Protein AF-A0A1H9HQU8-F1 (afdb_monomer_lite)

Radius of gyration: 22.41 Å; chains: 1; bounding box: 61×71×42 Å

Organism: NCBI:txid988801

Sequence (190 aa):
MAINKKALVILAVVAIGYYVVNNKPKGPDAFDAAYQNAPTVEKDFVSIVKDAQDKAKSAENDMQLGGIKAQRDALVCSVVQDKHVNEWIGKVDTMSSNSDGKGVVSISLSEDINVKTWNNDISDYGDHTLITPGSELFETASQLKEGDIVRFSGKFISDSQNCIRESSLGIRGKVTEPEYIFQFNSIAKI

pLDDT: mean 91.44, std 13.46, range [44.66, 98.81]

Secondary structure (DSSP, 8-state):
----HHHHHHHHHHHHHHHHHHTSPPPSPHHHHHHTTS-HHHHHHHHHHHHHHHHHTT--SHHHHHHHHHHHHHHHHHH-SSSEEEEEEEEEEEEEE-TTS-EEEEEEEETTEEEE--SSHHHHTTT--SBPTTSHHHHHHTT--TT-EEEEEEEEPEETTTEE-B--SHHHHHHHS-EEEEEEEEEEE-

Foldseek 3Di:
DDDDPVVVVVVVVVVVVVVCVVPPPDPPDPLRVVQVPFDPLLVQLVVLLVVLLVQLVPDPDLVSLVVSLVVSLVSNCVSPVPQWDFFGKFFWADWDAAPVRWTWTWTHSDVLEIEIADRDCVVCVPPVQTHDPPDPQCVQSVVDDGGFMKTWIWGFGQDPPRRGDWDADDSSCCRNRTYTHTRTPHIHGD

Structure (mmCIF, N/CA/C/O backbone):
data_AF-A0A1H9HQU8-F1
#
_entry.id   AF-A0A1H9HQU8-F1
#
loop_
_atom_site.group_PDB
_atom_site.id
_atom_site.type_symbol
_atom_site.label_atom_id
_atom_site.label_alt_id
_atom_site.label_comp_id
_atom_site.label_asym_id
_atom_site.label_entity_id
_atom_site.label_seq_id
_atom_site.pdbx_PDB_ins_code
_atom_site.Cartn_x
_atom_site.Cartn_y
_atom_site.Cartn_z
_atom_site.occupancy
_atom_site.B_iso_or_equiv
_atom_site.auth_seq_id
_atom_site.auth_comp_id
_atom_site.auth_asym_id
_atom_site.auth_atom_id
_atom_site.pdbx_PDB_model_num
ATOM 1 N N . MET A 1 1 ? -40.366 55.967 -5.043 1.00 50.50 1 MET A N 1
ATOM 2 C CA . MET A 1 1 ? -39.245 55.433 -5.847 1.00 50.50 1 MET A CA 1
ATOM 3 C C . MET A 1 1 ? -39.687 54.080 -6.393 1.00 50.50 1 MET A C 1
ATOM 5 O O . MET A 1 1 ? -39.867 53.159 -5.609 1.00 50.50 1 MET A O 1
ATOM 9 N N . ALA A 1 2 ? -40.027 53.985 -7.680 1.00 53.09 2 ALA A N 1
ATOM 10 C CA . ALA A 1 2 ? -40.554 52.746 -8.255 1.00 53.09 2 ALA A CA 1
ATOM 11 C C . ALA A 1 2 ? -39.390 51.821 -8.633 1.00 53.09 2 ALA A C 1
ATOM 13 O O . ALA A 1 2 ? -38.579 52.169 -9.490 1.00 53.09 2 ALA A O 1
ATOM 14 N N . ILE A 1 3 ? -39.290 50.660 -7.984 1.00 56.09 3 ILE A N 1
ATOM 15 C CA . ILE A 1 3 ? -38.293 49.646 -8.336 1.00 56.09 3 ILE A CA 1
ATOM 16 C C . ILE A 1 3 ? -38.646 49.107 -9.725 1.00 56.09 3 ILE A C 1
ATOM 18 O O . ILE A 1 3 ? -39.753 48.615 -9.960 1.00 56.09 3 ILE A O 1
ATOM 22 N N . ASN A 1 4 ? -37.707 49.227 -10.663 1.00 68.50 4 ASN A N 1
ATOM 23 C CA . ASN A 1 4 ? -37.887 48.764 -12.030 1.00 68.50 4 ASN A CA 1
ATOM 24 C C . ASN A 1 4 ? -37.987 47.231 -12.042 1.00 68.50 4 ASN A C 1
ATOM 26 O O . ASN A 1 4 ? -36.985 46.533 -11.883 1.00 68.50 4 ASN A O 1
ATOM 30 N N . LYS A 1 5 ? -39.197 46.706 -12.267 1.00 61.09 5 LYS A N 1
ATOM 31 C CA . LYS A 1 5 ? -39.466 45.260 -12.315 1.00 61.09 5 LYS A CA 1
ATOM 32 C C . LYS A 1 5 ? -38.558 44.521 -13.311 1.00 61.09 5 LYS A C 1
ATOM 34 O O . LYS A 1 5 ? -38.216 43.374 -13.056 1.00 61.09 5 LYS A O 1
ATOM 39 N N . LYS A 1 6 ? -38.094 45.174 -14.389 1.00 60.91 6 LYS A N 1
ATOM 40 C CA . LYS A 1 6 ? -37.136 44.576 -15.339 1.00 60.91 6 LYS A CA 1
ATOM 41 C C . LYS A 1 6 ? -35.750 44.368 -14.719 1.00 60.91 6 LYS A C 1
ATOM 43 O O . LYS A 1 6 ? -35.138 43.336 -14.957 1.00 60.91 6 LYS A O 1
ATOM 48 N N . ALA A 1 7 ? -35.280 45.304 -13.891 1.00 61.12 7 ALA A N 1
ATOM 49 C CA . ALA A 1 7 ? -33.993 45.182 -13.203 1.00 61.12 7 ALA A CA 1
ATOM 50 C C . ALA A 1 7 ? -34.008 44.054 -12.158 1.00 61.12 7 ALA A C 1
ATOM 52 O O . ALA A 1 7 ? -33.029 43.325 -12.022 1.00 61.12 7 ALA A O 1
ATOM 53 N N . LEU A 1 8 ? -35.143 43.860 -11.477 1.00 59.72 8 LEU A N 1
ATOM 54 C CA . LEU A 1 8 ? -35.313 42.788 -10.493 1.00 59.72 8 LEU A CA 1
ATOM 55 C C . LEU A 1 8 ? -35.321 41.396 -11.150 1.00 59.72 8 LEU A C 1
ATOM 57 O O . LEU A 1 8 ? -34.715 40.464 -10.630 1.00 59.72 8 LEU A O 1
ATOM 61 N N . VAL A 1 9 ? -35.951 41.272 -12.325 1.00 63.88 9 VAL A N 1
ATOM 62 C CA . VAL A 1 9 ? -35.959 40.027 -13.114 1.00 63.88 9 VAL A CA 1
ATOM 63 C C . VAL A 1 9 ? -34.562 39.697 -13.641 1.00 63.88 9 VAL A C 1
ATOM 65 O O . VAL A 1 9 ? -34.142 38.549 -13.552 1.00 63.88 9 VAL A O 1
ATOM 68 N N . ILE A 1 10 ? -33.809 40.689 -14.128 1.00 65.31 10 ILE A N 1
ATOM 69 C CA . ILE A 1 10 ? -32.434 40.473 -14.605 1.00 65.31 10 ILE A CA 1
ATOM 70 C C . ILE A 1 10 ? -31.527 40.006 -13.459 1.00 65.31 10 ILE A C 1
ATOM 72 O O . ILE A 1 10 ? -30.807 39.025 -13.621 1.00 65.31 10 ILE A O 1
ATOM 76 N N . LEU A 1 11 ? -31.600 40.642 -12.285 1.00 64.69 11 LEU A N 1
ATOM 77 C CA . LEU A 1 11 ? -30.812 40.236 -11.115 1.00 64.69 11 LEU A CA 1
ATOM 78 C C . LEU A 1 11 ? -31.164 38.824 -10.635 1.00 64.69 11 LEU A C 1
ATOM 80 O O . LEU A 1 11 ? -30.262 38.051 -10.322 1.00 64.69 11 LEU A O 1
ATOM 84 N N . ALA A 1 12 ? -32.449 38.460 -10.627 1.00 65.75 12 ALA A N 1
ATOM 85 C CA . ALA A 1 12 ? -32.879 37.112 -10.268 1.00 65.75 12 ALA A CA 1
ATOM 86 C C . ALA A 1 12 ? -32.371 36.061 -11.270 1.00 65.75 12 ALA A C 1
ATOM 88 O O . ALA A 1 12 ? -31.868 35.021 -10.858 1.00 65.75 12 ALA A O 1
ATOM 89 N N . VAL A 1 13 ? -32.429 36.340 -12.576 1.00 68.62 13 VAL A N 1
ATOM 90 C CA . VAL A 1 13 ? -31.925 35.425 -13.616 1.00 68.62 13 VAL A CA 1
ATOM 91 C C . VAL A 1 13 ? -30.404 35.276 -13.542 1.00 68.62 13 VAL A C 1
ATOM 93 O O . VAL A 1 13 ? -29.900 34.164 -13.675 1.00 68.62 13 VAL A O 1
ATOM 96 N N . VAL A 1 14 ? -29.666 36.356 -13.268 1.00 69.12 14 VAL A N 1
ATOM 97 C CA . VAL A 1 14 ? -28.207 36.305 -13.076 1.00 69.12 14 VAL A CA 1
ATOM 98 C C . VAL A 1 14 ? -27.844 35.533 -11.807 1.00 69.12 14 VAL A C 1
ATOM 100 O O . VAL A 1 14 ? -26.943 34.701 -11.850 1.00 69.12 14 VAL A O 1
ATOM 103 N N . ALA A 1 15 ? -28.560 35.742 -10.700 1.00 66.38 15 ALA A N 1
ATOM 104 C CA . ALA A 1 15 ? -28.328 35.016 -9.452 1.00 66.38 15 ALA A CA 1
ATOM 105 C C . ALA A 1 15 ? -28.644 33.517 -9.585 1.00 66.38 15 ALA A C 1
ATOM 107 O O . ALA A 1 15 ? -27.863 32.686 -9.129 1.00 66.38 15 ALA A O 1
ATOM 108 N N . ILE A 1 16 ? -29.742 33.163 -10.262 1.00 67.81 16 ILE A N 1
ATOM 109 C CA . ILE A 1 16 ? -30.096 31.768 -10.557 1.00 67.81 16 ILE A CA 1
ATOM 110 C C . ILE A 1 16 ? -29.066 31.155 -11.511 1.00 67.81 16 ILE A C 1
ATOM 112 O O . ILE A 1 16 ? -28.591 30.054 -11.259 1.00 67.81 16 ILE A O 1
ATOM 116 N N . GLY A 1 17 ? -28.662 31.869 -12.564 1.00 62.72 17 GLY A N 1
ATOM 117 C CA . GLY A 1 17 ? -27.621 31.417 -13.490 1.00 62.72 17 GLY A CA 1
ATOM 118 C C . GLY A 1 17 ? -26.282 31.173 -12.791 1.00 62.72 17 GLY A C 1
ATOM 119 O O . GLY A 1 17 ? -25.675 30.124 -12.983 1.00 62.72 17 GLY A O 1
ATOM 120 N N . TYR A 1 18 ? -25.860 32.088 -11.916 1.00 66.94 18 TYR A N 1
ATOM 121 C CA . TYR A 1 18 ? -24.654 31.943 -11.099 1.00 66.94 18 TYR A CA 1
ATOM 122 C C . TYR A 1 18 ? -24.750 30.750 -10.137 1.00 66.94 18 TYR A C 1
ATOM 124 O O . TYR A 1 18 ? -23.822 29.947 -10.048 1.00 66.94 18 TYR A O 1
ATOM 132 N N . TYR A 1 19 ? -25.894 30.581 -9.468 1.00 62.41 19 TYR A N 1
ATOM 133 C CA . TYR A 1 19 ? -26.132 29.461 -8.557 1.00 62.41 19 TYR A CA 1
ATOM 134 C C . TYR A 1 19 ? -26.127 28.110 -9.287 1.00 62.41 19 TYR A C 1
ATOM 136 O O . TYR A 1 19 ? -25.513 27.159 -8.813 1.00 62.41 19 TYR A O 1
ATOM 144 N N . VAL A 1 20 ? -26.756 28.021 -10.462 1.00 63.06 20 VAL A N 1
ATOM 145 C CA . VAL A 1 20 ? -26.813 26.791 -11.271 1.00 63.06 20 VAL A CA 1
ATOM 146 C C . VAL A 1 20 ? -25.449 26.443 -11.877 1.00 63.06 20 VAL A C 1
ATOM 148 O O . VAL A 1 20 ? -25.107 25.266 -11.952 1.00 63.06 20 VAL A O 1
ATOM 151 N N . VAL A 1 21 ? -24.649 27.434 -12.286 1.00 61.28 21 VAL A N 1
ATOM 152 C CA . VAL A 1 21 ? -23.295 27.198 -12.820 1.00 61.28 21 VAL A CA 1
ATOM 153 C C . VAL A 1 21 ? -22.339 26.717 -11.726 1.00 61.28 21 VAL A C 1
ATOM 155 O O . VAL A 1 21 ? -21.575 25.786 -11.973 1.00 61.28 21 VAL A O 1
ATOM 158 N N . ASN A 1 22 ? -22.419 27.283 -10.519 1.00 61.94 22 ASN A N 1
ATOM 159 C CA . ASN A 1 22 ? -21.520 26.925 -9.417 1.00 61.94 22 ASN A CA 1
ATOM 160 C C . ASN A 1 22 ? -21.937 25.665 -8.647 1.00 61.94 22 ASN A C 1
ATOM 162 O O . ASN A 1 22 ? -21.089 25.051 -8.008 1.00 61.94 22 ASN A O 1
ATOM 166 N N . ASN A 1 23 ? -23.208 25.259 -8.731 1.00 57.16 23 ASN A N 1
ATOM 167 C CA . ASN A 1 23 ? -23.727 24.049 -8.086 1.00 57.16 23 ASN A CA 1
ATOM 168 C C . ASN A 1 23 ? -24.041 22.927 -9.078 1.00 57.16 23 ASN A C 1
ATOM 170 O O . ASN A 1 23 ? -24.853 22.050 -8.774 1.00 57.16 23 ASN A O 1
ATOM 174 N N . LYS A 1 24 ? -23.412 22.911 -10.263 1.00 44.66 24 LYS A N 1
ATOM 175 C CA . LYS A 1 24 ? -23.399 21.673 -11.046 1.00 44.66 24 LYS A CA 1
ATOM 176 C C . LYS A 1 24 ? -22.773 20.591 -10.162 1.00 44.66 24 LYS A C 1
ATOM 178 O O . LYS A 1 24 ? -21.652 20.808 -9.696 1.00 44.66 24 LYS A O 1
ATOM 183 N N . PRO A 1 25 ? -23.458 19.460 -9.910 1.00 48.50 25 PRO A N 1
ATOM 184 C CA . PRO A 1 25 ? -22.818 18.352 -9.224 1.00 48.50 25 PRO A CA 1
ATOM 185 C C . PRO A 1 25 ? -21.547 18.031 -10.007 1.00 48.50 25 PRO A C 1
ATOM 187 O O . PRO A 1 25 ? -21.608 17.806 -11.221 1.00 48.50 25 PRO A O 1
ATOM 190 N N . LYS A 1 26 ? -20.387 18.109 -9.339 1.00 51.78 26 LYS A N 1
ATOM 191 C CA . LYS A 1 26 ? -19.154 17.556 -9.898 1.00 51.78 26 LYS A CA 1
ATOM 192 C C . LYS A 1 26 ? -19.515 16.128 -10.296 1.00 51.78 26 LYS A C 1
ATOM 194 O O . LYS A 1 26 ? -20.095 15.404 -9.487 1.00 51.78 26 LYS A O 1
ATOM 199 N N . GLY A 1 27 ? -19.283 15.778 -11.563 1.00 50.66 27 GLY A N 1
ATOM 200 C CA . GLY A 1 27 ? -19.431 14.393 -12.001 1.00 50.66 27 GLY A CA 1
ATOM 201 C C . GLY A 1 27 ? -18.626 13.469 -11.079 1.00 50.66 27 GLY A C 1
ATOM 202 O O . GLY A 1 27 ? -17.781 13.973 -10.332 1.00 50.66 27 GLY A O 1
ATOM 203 N N . PRO A 1 28 ? -18.888 12.151 -11.100 1.00 60.03 28 PRO A N 1
ATOM 204 C CA . PRO A 1 28 ? -18.094 11.213 -10.311 1.00 60.03 28 PRO A CA 1
ATOM 205 C C . PRO A 1 28 ? -16.608 11.505 -10.529 1.00 60.03 28 PRO A C 1
ATOM 207 O O . PRO A 1 28 ? -16.207 11.796 -11.664 1.00 60.03 28 PRO A O 1
ATOM 210 N N . ASP A 1 29 ? -15.827 11.503 -9.444 1.00 83.88 29 ASP A N 1
ATOM 211 C CA . ASP A 1 29 ? -14.381 11.677 -9.544 1.00 83.88 29 ASP A CA 1
ATOM 212 C C . ASP A 1 29 ? -13.851 10.676 -10.582 1.00 83.88 29 ASP A C 1
ATOM 214 O O . ASP A 1 29 ? -14.371 9.563 -10.706 1.00 83.88 29 ASP A O 1
ATOM 218 N N . ALA A 1 30 ? -12.854 11.065 -11.376 1.00 87.44 30 ALA A N 1
ATOM 219 C CA . ALA A 1 30 ? -12.333 10.188 -12.424 1.00 87.44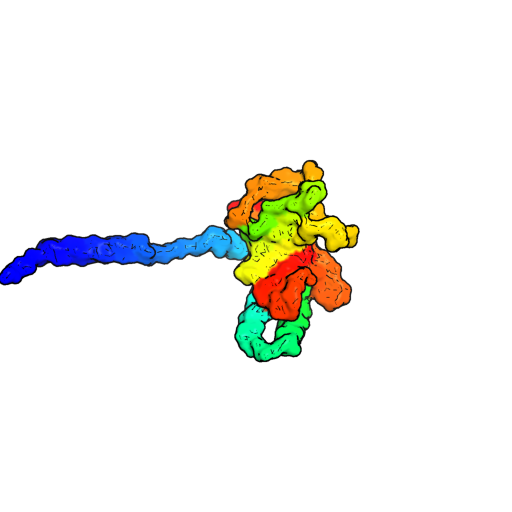 30 ALA A CA 1
ATOM 220 C C . ALA A 1 30 ? -11.868 8.845 -11.828 1.00 87.44 30 ALA A C 1
ATOM 222 O O . ALA A 1 30 ? -12.024 7.796 -12.457 1.00 87.44 30 ALA A O 1
ATOM 223 N N . PHE A 1 31 ? -11.387 8.880 -10.579 1.00 92.38 31 PHE A N 1
ATOM 224 C CA . PHE A 1 31 ? -11.072 7.694 -9.798 1.00 92.38 31 PHE A CA 1
ATOM 225 C C . PHE A 1 31 ? -12.315 6.841 -9.509 1.00 92.38 31 PHE A C 1
ATOM 227 O O . PHE A 1 31 ? -12.304 5.654 -9.821 1.00 92.38 31 PHE A O 1
ATOM 234 N N . ASP A 1 32 ? -13.409 7.429 -9.011 1.00 92.25 32 ASP A N 1
ATOM 235 C CA . ASP A 1 32 ? -14.658 6.706 -8.720 1.00 92.25 32 ASP A CA 1
ATOM 236 C C . ASP A 1 32 ? -15.211 5.986 -9.953 1.00 92.25 32 ASP A C 1
ATOM 238 O O . ASP A 1 32 ? -15.708 4.860 -9.850 1.00 92.25 32 ASP A O 1
ATOM 242 N N . ALA A 1 33 ? -15.124 6.629 -11.123 1.00 92.75 33 ALA A N 1
ATOM 243 C CA . ALA A 1 33 ? -15.561 6.056 -12.391 1.00 92.75 33 ALA A CA 1
ATOM 244 C C . ALA A 1 33 ? -14.687 4.863 -12.814 1.00 92.75 33 ALA A C 1
ATOM 246 O O . ALA A 1 33 ? -15.220 3.825 -13.214 1.00 92.75 33 ALA A O 1
ATOM 247 N N . ALA A 1 34 ? -13.361 4.979 -12.694 1.00 94.81 34 ALA A N 1
ATOM 248 C CA . ALA A 1 34 ? -12.440 3.880 -12.977 1.00 94.81 34 ALA A CA 1
ATOM 249 C C . ALA A 1 34 ? -12.644 2.714 -11.995 1.00 94.81 34 ALA A C 1
ATOM 251 O O . ALA A 1 34 ? -12.788 1.565 -12.420 1.00 94.81 34 ALA A O 1
ATOM 252 N N . TYR A 1 35 ? -12.756 3.023 -10.702 1.00 96.50 35 TYR A N 1
ATOM 253 C CA . TYR A 1 35 ? -12.898 2.067 -9.605 1.00 96.50 35 TYR A CA 1
ATOM 254 C C . TYR A 1 35 ? -14.191 1.236 -9.676 1.00 96.50 35 TYR A C 1
ATOM 256 O O . TYR A 1 35 ? -14.248 0.120 -9.156 1.00 96.50 35 TYR A O 1
ATOM 264 N N . GLN A 1 36 ? -15.222 1.681 -10.409 1.00 94.94 36 GLN A N 1
ATOM 265 C CA . GLN A 1 36 ? -16.378 0.818 -10.706 1.00 94.94 36 GLN A CA 1
ATOM 266 C C . GLN A 1 36 ? -15.974 -0.488 -11.402 1.00 94.94 36 GLN A C 1
ATOM 268 O O . GLN A 1 36 ? -16.625 -1.514 -11.197 1.00 94.94 36 GLN A O 1
ATOM 273 N N . ASN A 1 37 ? -14.872 -0.478 -12.151 1.00 96.00 37 ASN A N 1
ATOM 274 C CA . ASN A 1 37 ? -14.336 -1.637 -12.859 1.00 96.00 37 ASN A CA 1
ATOM 275 C C . ASN A 1 37 ? -13.214 -2.359 -12.089 1.00 96.00 37 ASN A C 1
ATOM 277 O O . ASN A 1 37 ? -12.559 -3.227 -12.664 1.00 96.00 37 ASN A O 1
ATOM 281 N N . ALA A 1 38 ? -12.982 -2.015 -10.817 1.00 97.50 38 ALA A N 1
ATOM 282 C CA . ALA A 1 38 ? -12.033 -2.720 -9.958 1.00 97.50 38 ALA A CA 1
ATOM 283 C C . ALA A 1 38 ? -12.472 -4.184 -9.729 1.00 97.50 38 ALA A C 1
ATOM 285 O O . ALA A 1 38 ? -13.681 -4.441 -9.585 1.00 97.50 38 ALA A O 1
ATOM 286 N N . PRO A 1 39 ? -11.529 -5.145 -9.671 1.00 97.75 39 PRO A N 1
ATOM 287 C CA . PRO A 1 39 ? -11.817 -6.531 -9.316 1.00 97.75 39 PRO A CA 1
ATOM 288 C C . PRO A 1 39 ? -12.541 -6.658 -7.969 1.00 97.75 39 PRO A C 1
ATOM 290 O O . PRO A 1 39 ? -12.306 -5.886 -7.042 1.00 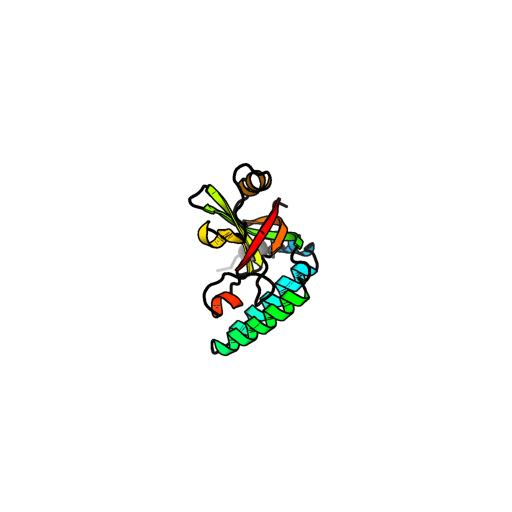97.75 39 PRO A O 1
ATOM 293 N N . THR A 1 40 ? -13.391 -7.677 -7.817 1.00 97.25 40 THR A N 1
ATOM 294 C CA . THR A 1 40 ? -14.152 -7.896 -6.572 1.00 97.25 40 THR A CA 1
ATOM 295 C C . THR A 1 40 ? -13.248 -8.014 -5.344 1.00 97.25 40 THR A C 1
ATOM 297 O O . THR A 1 40 ? -13.531 -7.394 -4.329 1.00 97.25 40 THR A O 1
ATOM 300 N N . VAL A 1 41 ? -12.121 -8.724 -5.463 1.00 97.31 41 VAL A N 1
ATOM 301 C CA . VAL A 1 41 ? -11.150 -8.901 -4.367 1.00 97.31 41 VAL A CA 1
ATOM 302 C C . VAL A 1 41 ? -10.579 -7.559 -3.889 1.00 97.31 41 VAL A C 1
ATOM 304 O O . VAL A 1 41 ? -10.394 -7.373 -2.691 1.00 97.31 41 VAL A O 1
ATOM 307 N N . GLU A 1 42 ? -10.341 -6.609 -4.799 1.00 98.31 42 GLU A N 1
ATOM 308 C CA . GLU A 1 42 ? -9.903 -5.253 -4.442 1.00 98.31 42 G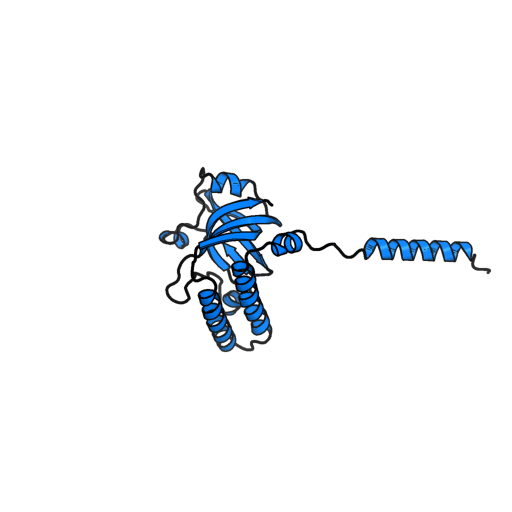LU A CA 1
ATOM 309 C C . GLU A 1 42 ? -10.983 -4.516 -3.648 1.00 98.31 42 GLU A C 1
ATOM 311 O O . GLU A 1 42 ? -10.715 -3.960 -2.584 1.00 98.31 42 GLU A O 1
ATOM 316 N N . LYS A 1 43 ? -12.227 -4.559 -4.136 1.00 98.50 43 LYS A N 1
ATOM 317 C CA . LYS A 1 43 ? -13.364 -3.906 -3.476 1.00 98.50 43 LYS A CA 1
ATOM 318 C C . LYS A 1 43 ? -13.613 -4.475 -2.083 1.00 98.50 43 LYS A C 1
ATOM 320 O O . LYS A 1 43 ? -13.834 -3.704 -1.150 1.00 98.50 43 LYS A O 1
ATOM 325 N N . ASP A 1 44 ? -13.534 -5.794 -1.941 1.00 98.38 44 ASP A N 1
ATOM 326 C CA . ASP A 1 44 ? -13.682 -6.484 -0.661 1.00 98.38 44 ASP A CA 1
ATOM 327 C C . ASP A 1 44 ? -12.551 -6.098 0.300 1.00 98.38 44 ASP A C 1
ATOM 329 O O . ASP A 1 44 ? -12.817 -5.734 1.448 1.00 98.38 44 ASP A O 1
ATOM 333 N N . PHE A 1 45 ? -11.300 -6.089 -0.176 1.00 98.56 45 PHE A N 1
ATOM 334 C CA . PHE A 1 45 ? -10.146 -5.631 0.598 1.00 98.56 45 PHE A CA 1
ATOM 335 C C . PHE A 1 45 ? -10.346 -4.202 1.115 1.00 98.56 45 PHE A C 1
ATOM 337 O O . PHE A 1 45 ? -10.297 -3.968 2.324 1.00 98.56 45 PHE A O 1
ATOM 344 N N . VAL A 1 46 ? -10.633 -3.253 0.219 1.00 98.56 46 VAL A N 1
ATOM 345 C CA . VAL A 1 46 ? -10.839 -1.841 0.573 1.00 98.56 46 VAL A CA 1
ATOM 346 C C . VAL A 1 46 ? -12.009 -1.685 1.542 1.00 98.56 46 VAL A C 1
ATOM 348 O O . VAL A 1 46 ? -11.897 -0.936 2.511 1.00 98.56 46 VAL A O 1
ATOM 351 N N . SER A 1 47 ? -13.110 -2.415 1.338 1.00 98.69 47 SER A N 1
ATOM 352 C CA . SER A 1 47 ? -14.273 -2.370 2.230 1.00 98.69 47 SER A CA 1
ATOM 353 C C . SER A 1 47 ? -13.947 -2.855 3.644 1.00 98.69 47 SER A C 1
ATOM 355 O O . SER A 1 47 ? -14.399 -2.243 4.611 1.00 98.69 47 SER A O 1
ATOM 357 N N . ILE A 1 48 ? -13.174 -3.935 3.784 1.00 98.81 48 ILE A N 1
ATOM 358 C CA . ILE A 1 48 ? -12.760 -4.471 5.090 1.00 98.81 48 ILE A CA 1
ATOM 359 C C . ILE A 1 48 ? -11.880 -3.461 5.831 1.00 98.81 48 ILE A C 1
ATOM 361 O O . ILE A 1 48 ? -12.053 -3.240 7.031 1.00 98.81 48 ILE A O 1
ATOM 365 N N . VAL A 1 49 ? -10.935 -2.838 5.125 1.00 98.75 49 VAL A N 1
ATOM 366 C CA . VAL A 1 49 ? -10.037 -1.849 5.728 1.00 98.75 49 VAL A CA 1
ATOM 367 C C . VAL A 1 49 ? -10.809 -0.587 6.132 1.00 98.75 49 VAL A C 1
ATOM 369 O O . VAL A 1 49 ? -10.626 -0.114 7.254 1.00 98.75 49 VAL A O 1
ATOM 372 N N . LYS A 1 50 ? -11.735 -0.101 5.295 1.00 98.75 50 LYS A N 1
ATOM 373 C CA . LYS A 1 50 ? -12.604 1.044 5.620 1.00 98.75 50 LYS A CA 1
ATOM 374 C C . LYS A 1 50 ? -13.480 0.809 6.846 1.00 98.75 50 LYS A C 1
ATOM 376 O O . LYS A 1 50 ? -13.556 1.674 7.712 1.00 98.75 50 LYS A O 1
ATOM 381 N N . ASP A 1 51 ? -14.087 -0.369 6.967 1.00 98.81 51 ASP A N 1
ATOM 382 C CA . ASP A 1 51 ? -14.868 -0.731 8.158 1.00 98.81 51 ASP A CA 1
ATOM 383 C C . ASP A 1 51 ? -14.008 -0.681 9.438 1.00 98.81 51 ASP A C 1
ATOM 385 O O . ASP A 1 51 ? -14.451 -0.203 10.485 1.00 98.81 51 ASP A O 1
ATOM 389 N N . ALA A 1 52 ? -12.740 -1.095 9.355 1.00 98.69 52 ALA A N 1
ATOM 390 C CA . ALA A 1 52 ? -11.804 -0.975 10.469 1.00 98.69 52 ALA A CA 1
ATOM 391 C C . ALA A 1 52 ? -11.446 0.490 10.789 1.00 98.69 52 ALA A C 1
ATOM 393 O O . ALA A 1 52 ? -11.440 0.865 11.966 1.00 98.69 52 ALA A O 1
ATOM 394 N N . GLN A 1 53 ? -11.198 1.323 9.770 1.00 98.75 53 GLN A N 1
ATOM 395 C CA . GLN A 1 53 ? -10.981 2.769 9.936 1.00 98.75 53 GLN A CA 1
ATOM 396 C C . GLN A 1 53 ? -12.194 3.437 10.606 1.00 98.75 53 GLN A C 1
ATOM 398 O O . GLN A 1 53 ? -12.034 4.245 11.523 1.00 98.75 53 GLN A O 1
ATOM 403 N N . ASP A 1 54 ? -13.412 3.069 10.205 1.00 98.62 54 ASP A N 1
ATOM 404 C CA . ASP A 1 54 ? -14.649 3.607 10.772 1.00 98.62 54 ASP A CA 1
ATOM 405 C C . ASP A 1 54 ? -14.826 3.216 12.242 1.00 98.62 54 ASP A C 1
ATOM 407 O O . ASP A 1 54 ? -15.086 4.082 13.082 1.00 98.62 54 ASP A O 1
ATOM 411 N N . LYS A 1 55 ? -14.600 1.946 12.595 1.00 98.56 55 LYS A N 1
ATOM 412 C CA . LYS A 1 55 ? -14.637 1.482 13.995 1.00 98.56 55 LYS A CA 1
ATOM 413 C C . LYS A 1 55 ? -13.588 2.174 14.867 1.00 98.56 55 LYS A C 1
ATOM 415 O O . LYS A 1 55 ? -13.848 2.461 16.039 1.00 98.56 55 LYS A O 1
ATOM 420 N N . ALA A 1 56 ? -12.421 2.486 14.304 1.00 98.06 56 ALA A N 1
ATOM 421 C CA . ALA A 1 56 ? -11.346 3.170 15.018 1.00 98.06 56 ALA A CA 1
ATOM 422 C C . ALA A 1 56 ? -11.709 4.603 15.443 1.00 98.06 56 ALA A C 1
ATOM 424 O O . ALA A 1 56 ? -11.139 5.105 16.413 1.00 98.06 56 ALA A O 1
ATOM 425 N N . LYS A 1 57 ? -12.680 5.254 14.783 1.00 97.50 57 LYS A N 1
ATOM 426 C CA . LYS A 1 57 ? -13.167 6.595 15.167 1.00 97.50 57 LYS A CA 1
ATOM 427 C C . LYS A 1 57 ? -13.791 6.609 16.563 1.00 97.50 57 LYS A C 1
ATOM 429 O O . LYS A 1 57 ? -13.696 7.617 17.255 1.00 97.50 57 LYS A O 1
ATOM 434 N N . SER A 1 58 ? -14.400 5.496 16.973 1.00 96.81 58 SER A N 1
ATOM 435 C CA . SER A 1 58 ? -15.008 5.316 18.297 1.00 96.81 58 SER A CA 1
ATOM 436 C C . SER A 1 58 ? -14.104 4.616 19.315 1.00 96.81 58 SER A C 1
ATOM 438 O O . SER A 1 58 ? -14.543 4.370 20.434 1.00 96.81 58 SER A O 1
ATOM 440 N N . ALA A 1 59 ? -12.871 4.257 18.947 1.00 97.81 59 ALA A N 1
ATOM 441 C CA . ALA A 1 59 ? -11.967 3.577 19.864 1.00 97.81 59 ALA A CA 1
ATOM 442 C C . ALA A 1 59 ? -11.431 4.550 20.928 1.00 97.81 59 ALA A C 1
ATOM 444 O O . ALA A 1 59 ? -10.861 5.593 20.611 1.00 97.81 59 ALA A O 1
ATOM 445 N N . GLU A 1 60 ? -11.581 4.182 22.195 1.00 97.94 60 GLU A N 1
ATOM 446 C CA . GLU A 1 60 ? -11.206 4.987 23.362 1.00 97.94 60 GLU A CA 1
ATOM 447 C C . GLU A 1 60 ? -9.779 4.703 23.851 1.00 97.94 60 GLU A C 1
ATOM 449 O O . GLU A 1 60 ? -9.227 5.464 24.644 1.00 97.94 60 GLU A O 1
ATOM 454 N N . ASN A 1 61 ? -9.179 3.587 23.425 1.00 97.94 61 ASN A N 1
ATOM 455 C CA . ASN A 1 61 ? -7.838 3.180 23.838 1.00 97.94 61 ASN A CA 1
ATOM 456 C C . ASN A 1 61 ? -7.171 2.221 22.838 1.00 97.94 61 ASN A C 1
ATOM 458 O O . ASN A 1 61 ? -7.814 1.618 21.975 1.00 97.94 61 ASN A O 1
ATOM 462 N N . ASP A 1 62 ? -5.863 2.034 23.013 1.00 98.31 62 ASP A N 1
ATOM 463 C CA . ASP A 1 62 ? -5.023 1.205 22.145 1.00 98.31 62 ASP A CA 1
ATOM 464 C C . ASP A 1 62 ? -5.404 -0.281 22.147 1.00 98.31 62 ASP A C 1
ATOM 466 O O . ASP A 1 62 ? -5.207 -0.963 21.142 1.00 98.31 62 ASP A O 1
ATOM 470 N N . MET A 1 63 ? -5.990 -0.800 23.233 1.00 98.25 63 MET A N 1
ATOM 471 C CA . MET A 1 63 ? -6.436 -2.199 23.272 1.00 98.25 63 MET A CA 1
ATOM 472 C C . MET A 1 63 ? -7.629 -2.432 22.341 1.00 98.25 63 MET A C 1
ATOM 474 O O . MET A 1 63 ? -7.680 -3.455 21.657 1.00 98.25 63 MET A O 1
ATOM 478 N N . GLN A 1 64 ? -8.559 -1.475 22.260 1.00 98.69 64 GLN A N 1
ATOM 479 C CA . GLN A 1 64 ? -9.665 -1.528 21.300 1.00 98.69 64 GLN A CA 1
ATOM 480 C C . GLN A 1 64 ? -9.149 -1.444 19.857 1.00 98.69 64 GLN A C 1
ATOM 482 O O . GLN A 1 64 ? -9.577 -2.233 19.016 1.00 98.69 64 GLN A O 1
ATOM 487 N N . LEU A 1 65 ? -8.174 -0.568 19.582 1.00 98.62 65 LEU A N 1
ATOM 488 C CA . LEU A 1 65 ? -7.516 -0.501 18.271 1.00 98.62 65 LEU A CA 1
ATOM 489 C C . LEU A 1 65 ? -6.813 -1.818 17.916 1.00 98.62 65 LEU A C 1
ATOM 491 O O . LEU A 1 65 ? -6.928 -2.289 16.787 1.00 98.62 65 LEU A O 1
ATOM 495 N N . GLY A 1 66 ? -6.147 -2.451 18.885 1.00 98.12 66 GLY A N 1
ATOM 496 C CA . GLY A 1 66 ? -5.547 -3.776 18.724 1.00 98.12 66 GLY A CA 1
ATOM 497 C C . GLY A 1 66 ? -6.565 -4.845 18.323 1.00 98.12 66 GLY A C 1
ATOM 498 O O . GLY A 1 66 ? -6.316 -5.610 17.392 1.00 98.12 66 GLY A O 1
ATOM 499 N N . GLY A 1 67 ? -7.733 -4.863 18.973 1.00 98.44 67 GLY A N 1
ATOM 500 C CA . GLY A 1 67 ? -8.831 -5.771 18.626 1.00 98.44 67 GLY A CA 1
ATOM 501 C C . GLY A 1 67 ? -9.392 -5.525 17.222 1.00 98.44 67 GLY A C 1
ATOM 502 O O . GLY A 1 67 ? -9.553 -6.472 16.451 1.00 98.44 67 GLY A O 1
ATOM 503 N N . ILE A 1 68 ? -9.624 -4.257 16.864 1.00 98.75 68 ILE A N 1
ATOM 504 C CA . ILE A 1 68 ? -10.087 -3.858 15.523 1.00 98.75 68 ILE A CA 1
ATOM 505 C C . ILE A 1 68 ? -9.076 -4.296 14.459 1.00 98.75 68 ILE A C 1
ATOM 507 O O . ILE A 1 68 ? -9.458 -4.907 13.459 1.00 98.75 68 ILE A O 1
ATOM 511 N N . LYS A 1 69 ? -7.781 -4.046 14.694 1.00 98.19 69 LYS A N 1
ATOM 512 C CA . LYS A 1 69 ? -6.704 -4.460 13.790 1.00 98.19 69 LYS A CA 1
ATOM 513 C C . LYS A 1 69 ? -6.697 -5.972 13.585 1.00 98.19 69 LYS A C 1
ATOM 515 O O . LYS A 1 69 ? -6.681 -6.425 12.446 1.00 98.19 69 LYS A O 1
ATOM 520 N N . ALA A 1 70 ? -6.734 -6.746 14.670 1.00 97.81 70 ALA A N 1
ATOM 521 C CA . ALA A 1 70 ? -6.694 -8.204 14.598 1.00 97.81 70 ALA A CA 1
ATOM 522 C C . ALA A 1 70 ? -7.882 -8.774 13.804 1.00 97.81 70 ALA A C 1
ATOM 524 O O . ALA A 1 70 ? -7.704 -9.666 12.975 1.00 97.81 70 ALA A O 1
ATOM 525 N N . GLN A 1 71 ? -9.087 -8.229 14.009 1.00 98.19 71 GLN A N 1
ATOM 526 C CA . GLN A 1 71 ? -10.269 -8.631 13.245 1.00 98.19 71 GLN A CA 1
ATOM 527 C C . GLN A 1 71 ? -10.129 -8.292 11.757 1.00 98.19 71 GLN A C 1
ATOM 529 O O . GLN A 1 71 ? -10.413 -9.139 10.908 1.00 98.19 71 GLN A O 1
ATOM 534 N N . ARG A 1 72 ? -9.685 -7.072 11.435 1.00 98.31 72 ARG A N 1
ATOM 535 C CA . ARG A 1 72 ? -9.441 -6.646 10.053 1.00 98.31 72 ARG A CA 1
ATOM 536 C C . ARG A 1 72 ? -8.437 -7.562 9.364 1.00 98.31 72 ARG A C 1
ATOM 538 O O . ARG A 1 72 ? -8.706 -8.008 8.256 1.00 98.31 72 ARG A O 1
ATOM 545 N N . ASP A 1 73 ? -7.309 -7.851 10.008 1.00 97.75 73 ASP A N 1
ATOM 546 C CA . ASP A 1 73 ? -6.250 -8.678 9.423 1.00 97.75 73 ASP A CA 1
ATOM 547 C C . ASP A 1 73 ? -6.765 -10.080 9.092 1.00 97.75 73 ASP A C 1
ATOM 549 O O . ASP A 1 73 ? -6.561 -10.559 7.981 1.00 97.75 73 ASP A O 1
ATOM 553 N N . ALA A 1 74 ? -7.528 -10.704 9.996 1.00 96.75 74 ALA A N 1
ATOM 554 C CA . ALA A 1 74 ? -8.145 -12.003 9.733 1.00 96.75 74 ALA A CA 1
ATOM 555 C C . ALA A 1 74 ? -9.090 -11.974 8.516 1.00 96.75 74 ALA A C 1
ATOM 557 O O . ALA A 1 74 ? -9.069 -12.892 7.693 1.00 96.75 74 ALA A O 1
ATOM 558 N N . LEU A 1 75 ? -9.895 -10.916 8.377 1.00 97.69 75 LEU A N 1
ATOM 559 C CA . LEU A 1 75 ? -10.803 -10.747 7.241 1.00 97.69 75 LEU A CA 1
ATOM 560 C C . LEU A 1 75 ? -10.040 -10.502 5.936 1.00 97.69 75 LEU A C 1
ATOM 562 O O . LEU A 1 75 ? -10.315 -11.172 4.941 1.00 97.69 75 LEU A O 1
ATOM 566 N N . VAL A 1 76 ? -9.044 -9.616 5.944 1.00 97.44 76 VAL A N 1
ATOM 567 C CA . VAL A 1 76 ? -8.166 -9.371 4.791 1.00 97.44 76 VAL A CA 1
ATOM 568 C C . VAL A 1 76 ? -7.503 -10.670 4.336 1.00 97.44 76 VAL A C 1
ATOM 570 O O . VAL A 1 76 ? -7.576 -11.014 3.158 1.00 97.44 76 VAL A O 1
ATOM 573 N N . CYS A 1 77 ? -6.945 -11.454 5.258 1.00 95.31 77 CYS A N 1
ATOM 574 C CA . CYS A 1 77 ? -6.321 -12.737 4.931 1.00 95.31 77 CYS A CA 1
ATOM 575 C C . CYS A 1 77 ? -7.296 -13.755 4.329 1.00 95.31 77 CYS A C 1
ATOM 577 O O . CYS A 1 77 ? -6.879 -14.628 3.570 1.00 95.31 77 CYS A O 1
ATOM 579 N N . SER A 1 78 ? -8.589 -13.659 4.650 1.00 94.69 78 SER A N 1
ATOM 580 C CA . SER A 1 78 ? -9.606 -14.552 4.087 1.00 94.69 78 SER A CA 1
ATOM 581 C C . SER A 1 78 ? -9.941 -14.238 2.625 1.00 94.69 78 SER A C 1
ATOM 583 O O . SER A 1 78 ? -10.317 -15.152 1.890 1.00 94.69 78 SER A O 1
ATOM 585 N N . VAL A 1 79 ? -9.767 -12.977 2.210 1.00 94.88 79 VAL A N 1
ATOM 586 C CA . VAL A 1 79 ? -10.059 -12.474 0.859 1.00 94.88 79 VAL A CA 1
ATOM 587 C C . VAL A 1 79 ? -8.823 -12.542 -0.041 1.00 94.88 79 VAL A C 1
ATOM 589 O O . VAL A 1 79 ? -8.924 -12.939 -1.200 1.00 94.88 79 VAL A O 1
ATOM 592 N N . VAL A 1 80 ? -7.643 -12.221 0.492 1.00 92.31 80 VAL A N 1
ATOM 593 C CA . VAL A 1 80 ? -6.375 -12.179 -0.255 1.00 92.31 80 VAL A CA 1
ATOM 594 C C . VAL A 1 80 ? -5.572 -13.471 -0.043 1.00 92.31 80 VAL A C 1
ATOM 596 O O . VAL A 1 80 ? -4.423 -13.457 0.402 1.00 92.31 80 VAL A O 1
ATOM 599 N N . GLN A 1 81 ? -6.208 -14.619 -0.304 1.00 86.94 81 GLN A N 1
ATOM 600 C CA . GLN A 1 81 ? -5.579 -15.939 -0.128 1.00 86.94 81 GLN A CA 1
ATOM 601 C C . GLN A 1 81 ? -4.426 -16.146 -1.110 1.00 86.94 81 GLN A C 1
ATOM 603 O O . GLN A 1 81 ? -3.356 -16.630 -0.732 1.00 86.94 81 GLN A O 1
ATOM 608 N N . ASP A 1 82 ? -4.651 -15.742 -2.362 1.00 88.62 82 ASP A N 1
ATOM 609 C CA . ASP A 1 82 ? -3.574 -15.493 -3.303 1.00 88.62 82 ASP A CA 1
ATOM 610 C C . ASP A 1 82 ? -3.072 -14.068 -3.074 1.00 88.62 82 ASP A C 1
ATOM 612 O O . ASP A 1 82 ? -3.814 -13.095 -3.203 1.00 88.62 82 ASP A O 1
ATOM 616 N N . LYS A 1 83 ? -1.802 -13.954 -2.692 1.00 94.19 83 LYS A N 1
ATOM 617 C CA . LYS A 1 83 ? -1.157 -12.661 -2.449 1.00 94.19 83 LYS A CA 1
ATOM 618 C C . LYS A 1 83 ? -0.878 -11.924 -3.748 1.00 94.19 83 LYS A C 1
ATOM 620 O O . LYS A 1 83 ? -0.515 -10.751 -3.690 1.00 94.19 83 LYS A O 1
ATOM 625 N N . HIS A 1 84 ? -0.996 -12.601 -4.889 1.00 97.25 84 HIS A N 1
ATOM 626 C CA . HIS A 1 84 ? -0.907 -11.988 -6.197 1.00 97.25 84 HIS A CA 1
ATOM 627 C C . HIS A 1 84 ? -2.244 -11.351 -6.554 1.00 97.25 84 HIS A C 1
ATOM 629 O O . HIS A 1 84 ? -3.302 -11.976 -6.491 1.00 97.25 84 HIS A O 1
ATOM 635 N N . VAL A 1 85 ? -2.182 -10.095 -6.970 1.00 96.62 85 VAL A N 1
ATOM 636 C CA . VAL A 1 85 ? -3.343 -9.337 -7.414 1.00 96.62 85 VAL A CA 1
ATOM 637 C C . VAL A 1 85 ? -3.138 -8.891 -8.846 1.00 96.62 85 VAL A C 1
ATOM 639 O O . VAL A 1 85 ? -2.023 -8.567 -9.262 1.00 96.62 85 VAL A O 1
ATOM 642 N N . ASN A 1 86 ? -4.231 -8.887 -9.599 1.00 97.44 86 ASN A N 1
ATOM 643 C CA . ASN A 1 86 ? -4.224 -8.556 -11.012 1.00 97.44 86 ASN A CA 1
ATOM 644 C C . ASN A 1 86 ? -5.214 -7.431 -11.276 1.00 97.44 86 ASN A C 1
ATOM 646 O O . ASN A 1 86 ? -6.355 -7.499 -10.818 1.00 97.44 86 ASN A O 1
ATOM 650 N N . GLU A 1 87 ? -4.777 -6.452 -12.061 1.00 98.00 87 GLU A N 1
ATOM 651 C CA . GLU A 1 87 ? -5.611 -5.397 -12.635 1.00 98.00 87 GLU A CA 1
ATOM 652 C C . GLU A 1 87 ? -6.326 -4.510 -11.598 1.00 98.00 87 GLU A C 1
ATOM 654 O O . GLU A 1 87 ? -7.405 -3.982 -11.888 1.00 98.00 87 GLU A O 1
ATOM 659 N N . TRP A 1 88 ? -5.722 -4.334 -10.416 1.00 98.62 88 TRP A N 1
ATOM 660 C CA . TRP A 1 88 ? -6.217 -3.432 -9.371 1.00 98.62 88 TRP A CA 1
ATOM 661 C C . TRP A 1 88 ? -6.129 -1.972 -9.816 1.00 98.62 88 TRP A C 1
ATOM 663 O O . TRP A 1 88 ? -5.275 -1.624 -10.637 1.00 98.62 88 TRP A O 1
ATOM 673 N N . ILE A 1 89 ? -7.016 -1.120 -9.304 1.00 98.75 89 ILE A N 1
ATOM 674 C CA . ILE A 1 89 ? -7.151 0.282 -9.705 1.00 98.75 89 ILE A CA 1
ATOM 675 C C . ILE A 1 89 ? -6.861 1.198 -8.523 1.00 98.75 89 ILE A C 1
ATOM 677 O O . ILE A 1 89 ? -7.619 1.284 -7.564 1.00 98.75 89 ILE A O 1
ATOM 681 N N . GLY A 1 90 ? -5.811 1.997 -8.657 1.00 98.38 90 GLY A N 1
ATOM 682 C CA . GLY A 1 90 ? -5.429 2.960 -7.638 1.00 98.38 90 GLY A CA 1
ATOM 683 C C . GLY A 1 90 ? -5.121 4.334 -8.207 1.00 98.38 90 GLY A C 1
ATOM 684 O O . GLY A 1 90 ? -5.140 4.564 -9.418 1.00 98.38 90 GLY A O 1
ATOM 685 N N . LYS A 1 91 ? -4.819 5.261 -7.308 1.00 98.50 91 LYS A N 1
ATOM 686 C CA . LYS A 1 91 ? -4.320 6.593 -7.632 1.00 98.50 91 LYS A CA 1
ATOM 687 C C . LYS A 1 91 ? -2.885 6.714 -7.149 1.00 98.50 91 LYS A C 1
ATOM 689 O O . LYS A 1 91 ? -2.590 6.370 -6.007 1.00 98.50 91 LYS A O 1
ATOM 694 N N . VAL A 1 92 ? -1.996 7.199 -8.005 1.00 98.62 92 VAL A N 1
ATOM 695 C CA . VAL A 1 92 ? -0.600 7.436 -7.635 1.00 98.62 92 VAL A CA 1
ATOM 696 C C . VAL A 1 92 ? -0.554 8.460 -6.508 1.00 98.62 92 VAL A C 1
ATOM 698 O O . VAL A 1 92 ? -1.032 9.585 -6.659 1.00 98.62 92 VAL A O 1
ATOM 701 N N . ASP A 1 93 ? 0.032 8.047 -5.395 1.00 98.31 93 ASP A N 1
ATOM 702 C CA . ASP A 1 93 ? 0.227 8.859 -4.199 1.00 98.31 93 ASP A CA 1
ATOM 703 C C . ASP A 1 93 ? 1.683 9.326 -4.083 1.00 98.31 93 ASP A C 1
ATOM 705 O O . ASP A 1 93 ? 1.949 10.461 -3.717 1.00 98.31 93 ASP A O 1
ATOM 709 N N . THR A 1 94 ? 2.648 8.488 -4.472 1.00 97.88 94 THR A N 1
ATOM 710 C CA . THR A 1 94 ? 4.064 8.878 -4.548 1.00 97.88 94 THR A CA 1
ATOM 711 C C . THR A 1 94 ? 4.752 8.170 -5.706 1.00 97.88 94 THR A C 1
ATOM 713 O O . THR A 1 94 ? 4.646 6.950 -5.832 1.00 97.88 94 THR A O 1
ATOM 716 N N . MET A 1 95 ? 5.514 8.929 -6.497 1.00 97.50 95 MET A N 1
ATOM 717 C CA . MET A 1 95 ? 6.521 8.438 -7.448 1.00 97.50 95 MET A CA 1
ATOM 718 C C . MET A 1 95 ? 7.848 9.113 -7.123 1.00 97.50 95 MET A C 1
ATOM 720 O O . MET A 1 95 ? 7.988 10.322 -7.289 1.00 97.50 95 MET A O 1
ATOM 724 N N . SER A 1 96 ? 8.819 8.356 -6.621 1.00 97.56 96 SER A N 1
ATOM 725 C CA . SER A 1 96 ? 10.120 8.904 -6.229 1.00 97.56 96 SER A CA 1
ATOM 726 C C . SER A 1 96 ? 11.237 7.878 -6.403 1.00 97.56 96 SER A C 1
ATOM 728 O O . SER A 1 96 ? 11.020 6.780 -6.918 1.00 97.56 96 SER A O 1
ATOM 730 N N . SER A 1 97 ? 12.445 8.232 -5.975 1.00 97.50 97 SER A N 1
ATOM 731 C CA . SER A 1 97 ? 13.562 7.305 -5.859 1.00 97.50 97 SER A CA 1
ATOM 732 C C . SER A 1 97 ? 14.195 7.397 -4.477 1.00 97.50 97 SER A C 1
ATOM 734 O O . SER A 1 97 ? 14.204 8.465 -3.863 1.00 97.50 97 SER A O 1
ATOM 736 N N . ASN A 1 98 ? 14.773 6.298 -4.005 1.00 96.88 98 ASN A N 1
ATOM 737 C CA . ASN A 1 98 ? 15.615 6.324 -2.814 1.00 96.88 98 ASN A CA 1
ATOM 738 C C . ASN A 1 98 ? 17.015 6.907 -3.122 1.00 96.88 98 ASN A C 1
ATOM 740 O O . ASN A 1 98 ? 17.292 7.335 -4.247 1.00 96.88 98 ASN A O 1
ATOM 744 N N . SER A 1 99 ? 17.910 6.925 -2.128 1.00 96.31 99 SER A N 1
ATOM 745 C CA . SER A 1 99 ? 19.278 7.458 -2.267 1.00 96.31 99 SER A CA 1
ATOM 746 C C . SER A 1 99 ? 20.148 6.723 -3.289 1.00 96.31 99 SER A C 1
ATOM 748 O O . SER A 1 99 ? 21.102 7.306 -3.797 1.00 96.31 99 SER A O 1
ATOM 750 N N . ASP A 1 100 ? 19.811 5.476 -3.607 1.00 94.88 100 ASP A N 1
ATOM 751 C CA . ASP A 1 100 ? 20.518 4.622 -4.564 1.00 94.88 100 ASP A CA 1
ATOM 752 C C . ASP A 1 100 ? 19.894 4.684 -5.970 1.00 94.88 100 ASP A C 1
ATOM 754 O O . ASP A 1 100 ? 20.323 3.988 -6.891 1.00 94.88 100 ASP A O 1
ATOM 758 N N . GLY A 1 101 ? 18.874 5.531 -6.150 1.00 97.25 101 GLY A N 1
ATOM 759 C CA . GLY A 1 101 ? 18.185 5.747 -7.420 1.00 97.25 101 GLY A CA 1
ATOM 760 C C . GLY A 1 101 ? 17.114 4.707 -7.748 1.00 97.25 101 GLY A C 1
ATOM 761 O O . GLY A 1 101 ? 16.527 4.777 -8.826 1.00 97.25 101 GLY A O 1
ATOM 762 N N . LYS A 1 102 ? 16.817 3.758 -6.850 1.00 98.25 102 LYS A N 1
ATOM 763 C CA . LYS A 1 102 ? 15.750 2.766 -7.059 1.00 98.25 102 LYS A CA 1
ATOM 764 C C . LYS A 1 102 ? 14.376 3.400 -6.889 1.00 98.25 102 LYS A C 1
ATOM 766 O O . LYS A 1 102 ? 14.191 4.243 -6.014 1.00 98.25 102 LYS A O 1
ATOM 771 N N . GLY A 1 103 ? 13.413 2.969 -7.699 1.00 98.38 103 GLY A N 1
ATOM 772 C CA . GLY A 1 103 ? 12.059 3.517 -7.695 1.00 98.38 103 GLY A CA 1
ATOM 773 C C . GLY A 1 103 ? 11.300 3.172 -6.415 1.00 98.38 103 GLY A C 1
ATOM 774 O O . GLY A 1 103 ? 11.270 2.011 -6.000 1.00 98.38 103 GLY A O 1
ATOM 775 N N . VAL A 1 104 ? 10.675 4.189 -5.825 1.00 98.56 104 VAL A N 1
ATOM 776 C CA . VAL A 1 104 ? 9.808 4.111 -4.645 1.00 98.56 104 VAL A CA 1
ATOM 777 C C . VAL A 1 104 ? 8.407 4.546 -5.054 1.00 98.56 104 VAL A C 1
ATOM 779 O O . VAL A 1 104 ? 8.214 5.663 -5.544 1.00 98.56 104 VAL A O 1
ATOM 782 N N . VAL A 1 105 ? 7.435 3.662 -4.840 1.00 98.62 105 VAL A N 1
ATOM 783 C CA . VAL A 1 105 ? 6.053 3.824 -5.305 1.00 98.62 105 VAL A CA 1
ATOM 784 C C . VAL A 1 105 ? 5.077 3.688 -4.146 1.00 98.62 105 VAL A C 1
ATOM 786 O O . VAL A 1 105 ? 5.183 2.748 -3.362 1.00 98.62 105 VAL A O 1
ATOM 789 N N . SER A 1 106 ? 4.094 4.587 -4.091 1.00 98.75 106 SER A N 1
ATOM 790 C CA . SER A 1 106 ? 2.886 4.482 -3.264 1.00 98.75 106 SER A CA 1
ATOM 791 C C . SER A 1 106 ? 1.661 4.668 -4.158 1.00 98.75 106 SER A C 1
ATOM 793 O O . SER A 1 106 ? 1.599 5.620 -4.945 1.00 98.75 106 SER A O 1
ATOM 795 N N . ILE A 1 107 ? 0.694 3.758 -4.054 1.00 98.81 107 ILE A N 1
ATOM 796 C CA . ILE A 1 107 ? -0.603 3.838 -4.727 1.00 98.81 107 ILE A CA 1
ATOM 797 C C . ILE A 1 107 ? -1.698 3.814 -3.658 1.00 98.81 107 ILE A C 1
ATOM 799 O O . ILE A 1 107 ? -1.790 2.872 -2.869 1.00 98.81 107 ILE A O 1
ATOM 803 N N . SER A 1 108 ? -2.545 4.840 -3.663 1.00 98.62 108 SER A N 1
ATOM 804 C CA . SER A 1 108 ? -3.752 4.924 -2.843 1.00 98.62 108 SER A CA 1
ATOM 805 C C . SER A 1 108 ? -4.878 4.109 -3.484 1.00 98.62 108 SER A C 1
ATOM 807 O O . SER A 1 108 ? -5.199 4.293 -4.661 1.00 98.62 108 SER A O 1
ATOM 809 N N . LEU A 1 109 ? -5.479 3.209 -2.706 1.00 98.44 109 LEU A N 1
ATOM 810 C CA . LEU A 1 109 ? -6.658 2.414 -3.088 1.00 98.44 109 LEU A CA 1
ATOM 811 C C . LEU A 1 109 ? -7.964 3.088 -2.650 1.00 98.44 109 LEU A C 1
ATOM 813 O O . LEU A 1 109 ? -9.033 2.859 -3.208 1.00 98.44 109 LEU A O 1
ATOM 817 N N . SER A 1 110 ? -7.879 3.901 -1.603 1.00 97.38 110 SER A N 1
ATOM 818 C CA . SER A 1 110 ? -8.942 4.721 -1.031 1.00 97.38 110 SER A CA 1
ATOM 819 C C . SER A 1 110 ? -8.289 5.718 -0.061 1.00 97.38 110 SER A C 1
ATOM 821 O O . SER A 1 110 ? -7.082 5.657 0.173 1.00 97.38 110 SER A O 1
ATOM 823 N N . GLU A 1 111 ? -9.080 6.635 0.500 1.00 96.56 111 GLU A N 1
ATOM 824 C CA . GLU A 1 111 ? -8.658 7.531 1.587 1.00 96.56 111 GLU A CA 1
ATOM 825 C C . GLU A 1 111 ? -7.917 6.751 2.688 1.00 96.56 111 GLU A C 1
ATOM 827 O O . GLU A 1 111 ? -8.470 5.810 3.263 1.00 96.56 111 GLU A O 1
ATOM 832 N N . ASP A 1 112 ? -6.655 7.125 2.905 1.00 98.06 112 ASP A N 1
ATOM 833 C CA . ASP A 1 112 ? -5.724 6.557 3.885 1.00 98.06 112 ASP A CA 1
ATOM 834 C C . ASP A 1 112 ? -5.515 5.030 3.785 1.00 98.06 112 ASP A C 1
ATOM 836 O O . ASP A 1 112 ? -5.254 4.362 4.782 1.00 98.06 112 ASP A O 1
ATOM 840 N N . ILE A 1 113 ? -5.638 4.444 2.589 1.00 98.62 113 ILE A N 1
ATOM 841 C CA . ILE A 1 113 ? -5.338 3.024 2.339 1.00 98.62 113 ILE A CA 1
ATOM 842 C C . ILE A 1 113 ? -4.352 2.924 1.181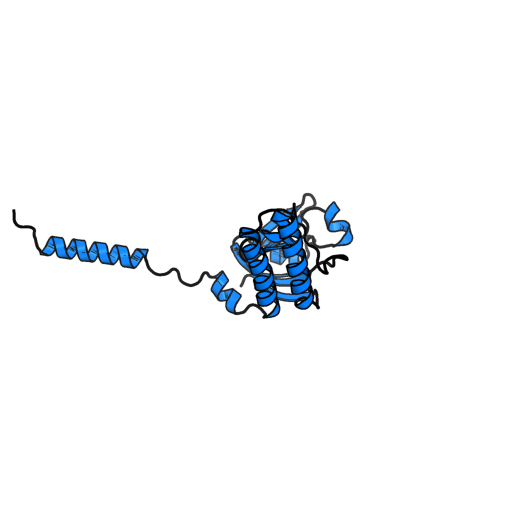 1.00 98.62 113 ILE A C 1
ATOM 844 O O . ILE A 1 113 ? -4.718 3.190 0.030 1.00 98.62 113 ILE A O 1
ATOM 848 N N . ASN A 1 114 ? -3.129 2.474 1.465 1.00 98.75 114 ASN A N 1
ATOM 849 C CA . ASN A 1 114 ? -2.044 2.483 0.487 1.00 98.75 114 ASN A CA 1
ATOM 850 C C . ASN A 1 114 ? -1.392 1.109 0.320 1.00 98.75 114 ASN A C 1
ATOM 852 O O . ASN A 1 114 ? -1.188 0.365 1.282 1.00 98.75 114 ASN A O 1
ATOM 856 N N . VAL A 1 115 ? -0.993 0.811 -0.915 1.00 98.75 115 VAL A N 1
ATOM 857 C CA . VAL A 1 115 ? 0.004 -0.218 -1.231 1.00 98.75 115 VAL A CA 1
ATOM 858 C C . VAL A 1 115 ? 1.275 0.466 -1.706 1.00 98.75 115 VAL A C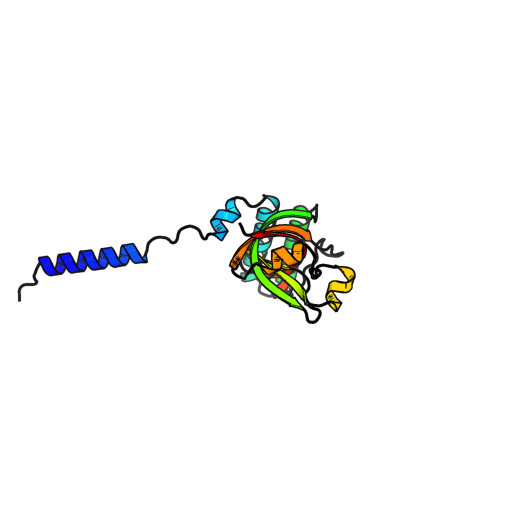 1
ATOM 860 O O . VAL A 1 115 ? 1.225 1.385 -2.526 1.00 98.75 115 VAL A O 1
ATOM 863 N N . LYS A 1 116 ? 2.423 0.049 -1.182 1.00 98.75 116 LYS A N 1
ATOM 864 C CA . LYS A 1 116 ? 3.689 0.732 -1.447 1.00 98.75 116 LYS A CA 1
ATOM 865 C C . LYS A 1 116 ? 4.876 -0.212 -1.463 1.00 98.75 116 LYS A C 1
ATOM 867 O O . LYS A 1 116 ? 4.863 -1.266 -0.833 1.00 98.75 116 LYS A O 1
ATOM 872 N N . THR A 1 117 ? 5.936 0.207 -2.136 1.00 98.75 117 THR A N 1
ATOM 873 C CA . THR A 1 117 ? 7.260 -0.377 -1.927 1.00 98.75 117 THR A CA 1
ATOM 874 C C . THR A 1 117 ? 7.820 0.090 -0.582 1.00 98.75 117 THR A C 1
ATOM 876 O O . THR A 1 117 ? 7.365 1.079 0.006 1.00 98.75 117 THR A O 1
ATOM 879 N N . TRP A 1 118 ? 8.887 -0.548 -0.117 1.00 98.31 118 TRP A N 1
ATOM 880 C CA . TRP A 1 118 ? 9.797 0.100 0.821 1.00 98.31 118 TRP A CA 1
ATOM 881 C C . TRP A 1 118 ? 10.394 1.375 0.210 1.00 98.31 118 TRP A C 1
ATOM 883 O O . TRP A 1 118 ? 10.350 1.588 -1.002 1.00 98.31 118 TRP A O 1
ATOM 893 N N . ASN A 1 119 ? 10.955 2.238 1.057 1.00 96.94 119 ASN A N 1
ATOM 894 C CA . ASN A 1 119 ? 11.589 3.492 0.639 1.00 96.94 119 ASN A CA 1
ATOM 895 C C . ASN A 1 119 ? 13.117 3.507 0.835 1.00 96.94 119 ASN A C 1
ATOM 897 O O . ASN A 1 119 ? 13.755 4.524 0.576 1.00 96.94 119 ASN A O 1
ATOM 901 N N . ASN A 1 120 ? 13.708 2.410 1.317 1.00 95.31 120 ASN A N 1
ATOM 902 C CA . ASN A 1 120 ? 15.138 2.292 1.590 1.00 95.31 120 ASN A CA 1
ATOM 903 C C . ASN A 1 120 ? 15.604 0.830 1.474 1.00 95.31 120 ASN A C 1
ATOM 905 O O . ASN A 1 120 ? 14.836 -0.090 1.756 1.00 95.31 120 ASN A O 1
ATOM 909 N N . ASP A 1 121 ? 16.868 0.625 1.100 1.00 94.69 121 ASP A N 1
ATOM 910 C CA . ASP A 1 121 ? 17.444 -0.705 0.867 1.00 94.69 121 ASP A CA 1
ATOM 911 C C . ASP A 1 121 ? 17.516 -1.590 2.117 1.00 94.69 121 ASP A C 1
ATOM 913 O O . ASP A 1 121 ? 17.419 -2.811 2.007 1.00 94.69 121 ASP A O 1
ATOM 917 N N . ILE A 1 122 ? 17.669 -1.002 3.309 1.00 93.75 122 ILE A N 1
ATOM 918 C CA . ILE A 1 122 ? 17.803 -1.768 4.559 1.00 93.75 122 ILE A CA 1
ATOM 919 C C . ILE A 1 122 ? 16.496 -2.503 4.861 1.00 93.75 122 ILE A C 1
ATOM 921 O O . ILE A 1 122 ? 16.512 -3.703 5.135 1.00 93.75 122 ILE A O 1
ATOM 925 N N . SER A 1 123 ? 15.366 -1.800 4.787 1.00 93.44 123 SER A N 1
ATOM 926 C CA . SER A 1 123 ? 14.042 -2.403 4.953 1.00 93.44 123 SER A CA 1
ATOM 927 C C . SER A 1 123 ? 13.693 -3.351 3.802 1.00 93.44 123 SER A C 1
ATOM 929 O O . SER A 1 123 ? 13.040 -4.365 4.031 1.00 93.44 123 SER A O 1
ATOM 931 N N . ASP A 1 124 ? 14.160 -3.055 2.585 1.00 95.62 124 ASP A N 1
ATOM 932 C CA . ASP A 1 124 ? 13.845 -3.830 1.379 1.00 95.62 124 ASP A CA 1
ATOM 933 C C . ASP A 1 124 ? 14.658 -5.126 1.217 1.00 95.62 124 ASP A C 1
ATOM 935 O O . ASP A 1 124 ? 14.321 -5.953 0.370 1.00 95.62 124 ASP A O 1
ATOM 939 N N . TYR A 1 125 ? 15.708 -5.332 2.023 1.00 89.81 125 TYR A N 1
ATOM 940 C CA . TYR A 1 125 ? 16.715 -6.388 1.838 1.00 89.81 125 TYR A CA 1
ATOM 941 C C . TYR A 1 125 ? 16.143 -7.799 1.614 1.00 89.81 125 TYR A C 1
ATOM 943 O O . TYR A 1 125 ? 16.716 -8.566 0.845 1.00 89.81 125 TYR A O 1
ATOM 951 N N . GLY A 1 126 ? 15.033 -8.147 2.274 1.00 91.50 126 GLY A N 1
ATOM 952 C CA . GLY A 1 126 ? 14.376 -9.453 2.122 1.00 91.50 126 GLY A CA 1
ATOM 953 C C . GLY A 1 126 ? 13.124 -9.456 1.241 1.00 91.50 126 GLY A C 1
ATOM 954 O O . GLY A 1 126 ? 12.671 -10.528 0.845 1.00 91.50 126 GLY A O 1
ATOM 955 N N . ASP A 1 127 ? 12.562 -8.285 0.945 1.00 95.75 127 ASP A N 1
ATOM 956 C CA . ASP A 1 127 ? 11.252 -8.161 0.297 1.00 95.75 127 ASP A CA 1
ATOM 957 C C . ASP A 1 127 ? 11.366 -7.784 -1.193 1.00 95.75 127 ASP A C 1
ATOM 959 O O . ASP A 1 127 ? 10.488 -8.140 -1.983 1.00 95.75 127 ASP A O 1
ATOM 963 N N . HIS A 1 128 ? 12.466 -7.132 -1.592 1.00 96.94 128 HIS A N 1
ATOM 964 C CA . HIS A 1 128 ? 12.803 -6.788 -2.980 1.00 96.94 128 HIS A CA 1
ATOM 965 C C . HIS A 1 128 ? 11.683 -6.038 -3.723 1.00 96.94 128 HIS A C 1
ATOM 967 O O . HIS A 1 128 ? 11.339 -6.361 -4.863 1.00 96.94 128 HIS A O 1
ATOM 973 N N . THR A 1 129 ? 11.073 -5.059 -3.065 1.00 98.44 129 THR A N 1
ATOM 974 C CA . THR A 1 129 ? 9.963 -4.258 -3.594 1.00 98.44 129 THR A CA 1
ATOM 975 C C . THR A 1 129 ? 10.418 -3.043 -4.393 1.00 98.44 129 THR A C 1
ATOM 977 O O . THR A 1 129 ? 9.675 -2.592 -5.263 1.00 98.44 129 THR A O 1
ATOM 980 N N . LEU A 1 130 ? 11.619 -2.518 -4.131 1.00 98.50 130 LEU A N 1
ATOM 981 C CA . LEU A 1 130 ? 12.143 -1.346 -4.830 1.00 98.50 130 LEU A CA 1
ATOM 982 C C . LEU A 1 130 ? 12.312 -1.622 -6.329 1.00 98.50 130 LEU A C 1
ATOM 984 O O . LEU A 1 130 ? 12.869 -2.645 -6.740 1.00 98.50 130 LEU A O 1
ATOM 988 N N . ILE A 1 131 ? 11.873 -0.681 -7.165 1.00 98.50 131 ILE A N 1
ATOM 989 C CA . ILE A 1 131 ? 11.883 -0.872 -8.616 1.00 98.50 131 ILE A CA 1
ATOM 990 C C . ILE A 1 131 ? 13.298 -0.630 -9.149 1.00 98.50 131 ILE A C 1
ATOM 992 O O . ILE A 1 131 ? 13.883 0.438 -8.963 1.00 98.50 131 ILE A O 1
ATOM 996 N N . THR A 1 132 ? 13.852 -1.632 -9.829 1.00 97.94 132 THR A N 1
ATOM 997 C CA . THR A 1 132 ? 15.225 -1.586 -10.349 1.00 97.94 132 THR A CA 1
ATOM 998 C C . THR A 1 132 ? 15.334 -0.604 -11.526 1.00 97.94 132 THR A C 1
ATOM 1000 O O . THR A 1 132 ? 14.587 -0.768 -12.496 1.00 97.94 132 THR A O 1
ATOM 1003 N N . PRO A 1 133 ? 16.260 0.374 -11.492 1.00 97.94 133 PRO A N 1
ATOM 1004 C CA . PRO A 1 133 ? 16.498 1.291 -12.607 1.00 97.94 133 PRO A CA 1
ATOM 1005 C C . PRO A 1 133 ? 16.790 0.561 -13.921 1.00 97.94 133 PRO A C 1
ATOM 1007 O O . PRO A 1 133 ? 17.494 -0.449 -13.930 1.00 97.94 133 PRO A O 1
ATOM 1010 N N . GLY A 1 134 ? 16.244 1.066 -15.030 1.00 97.00 134 GLY A N 1
ATOM 1011 C CA . GLY A 1 134 ? 16.390 0.467 -16.362 1.00 97.00 134 GLY A CA 1
ATOM 1012 C C . GLY A 1 134 ? 15.534 -0.782 -16.618 1.00 97.00 134 GLY A C 1
ATOM 1013 O O . GLY A 1 134 ? 15.610 -1.355 -17.703 1.00 97.00 134 GLY A O 1
ATOM 1014 N N . SER A 1 135 ? 14.723 -1.227 -15.650 1.00 98.25 135 SER A N 1
ATOM 1015 C CA . SER A 1 135 ? 13.695 -2.249 -15.897 1.00 98.25 135 SER A CA 1
ATOM 1016 C C . SER A 1 135 ? 12.487 -1.657 -16.633 1.00 98.25 135 SER A C 1
ATOM 1018 O O . SER A 1 135 ? 12.176 -0.482 -16.462 1.00 98.25 135 SER A O 1
ATOM 1020 N N . GLU A 1 136 ? 11.744 -2.471 -17.391 1.00 98.12 136 GLU A N 1
ATOM 1021 C CA . GLU A 1 136 ? 10.527 -2.017 -18.095 1.00 98.12 136 GLU A CA 1
ATOM 1022 C C . GLU A 1 136 ? 9.493 -1.382 -17.149 1.00 98.12 136 GLU A C 1
ATOM 1024 O O . GLU A 1 136 ? 8.848 -0.384 -17.484 1.00 98.12 136 GLU A O 1
ATOM 1029 N N . LEU A 1 137 ? 9.369 -1.934 -15.936 1.00 98.38 137 LEU A N 1
ATOM 1030 C CA . LEU A 1 137 ? 8.508 -1.385 -14.895 1.00 98.38 137 LEU A CA 1
ATOM 1031 C C . LEU A 1 137 ? 8.986 0.000 -14.445 1.00 98.38 137 LEU A C 1
ATOM 1033 O O . LEU A 1 137 ? 8.157 0.890 -14.277 1.00 98.38 137 LEU A O 1
ATOM 1037 N N . PHE A 1 138 ? 10.296 0.198 -14.271 1.00 98.44 138 PHE A N 1
ATOM 1038 C CA . PHE A 1 138 ? 10.859 1.503 -13.916 1.00 98.44 138 PHE A CA 1
ATOM 1039 C C . PHE A 1 138 ? 10.595 2.533 -15.009 1.00 98.44 138 PHE A C 1
ATOM 1041 O O . PHE A 1 138 ? 10.097 3.616 -14.714 1.00 98.44 138 PHE A O 1
ATOM 1048 N N . GLU A 1 139 ? 10.879 2.184 -16.264 1.00 97.62 139 GLU A N 1
ATOM 1049 C CA . GLU A 1 139 ? 10.657 3.077 -17.402 1.00 97.62 139 GLU A CA 1
ATOM 1050 C C . GLU A 1 139 ? 9.190 3.511 -17.475 1.00 97.62 139 GLU A C 1
ATOM 1052 O O . GLU A 1 139 ? 8.907 4.701 -17.588 1.00 97.62 139 GLU A O 1
ATOM 1057 N N . THR A 1 140 ? 8.253 2.577 -17.295 1.00 97.62 140 THR A N 1
ATOM 1058 C CA . THR A 1 140 ? 6.816 2.886 -17.296 1.00 97.62 140 THR A CA 1
ATOM 1059 C C . THR A 1 140 ? 6.408 3.730 -16.086 1.00 97.62 140 THR A C 1
ATOM 1061 O O . THR A 1 140 ? 5.756 4.763 -16.243 1.00 97.62 140 THR A O 1
ATOM 1064 N N . ALA A 1 141 ? 6.808 3.325 -14.876 1.00 97.69 141 ALA A N 1
ATOM 1065 C CA . ALA A 1 141 ? 6.438 4.012 -13.641 1.00 97.69 141 ALA A CA 1
ATOM 1066 C C . ALA A 1 141 ? 7.022 5.433 -13.567 1.00 97.69 141 ALA A C 1
ATOM 1068 O O . ALA A 1 141 ? 6.350 6.344 -13.093 1.00 97.69 141 ALA A O 1
ATOM 1069 N N . SER A 1 142 ? 8.228 5.649 -14.101 1.00 97.56 142 SER A N 1
ATOM 1070 C CA . SER A 1 142 ? 8.907 6.954 -14.112 1.00 97.56 142 SER A CA 1
ATOM 1071 C C . SER A 1 142 ? 8.165 8.049 -14.891 1.00 97.56 142 SER A C 1
ATOM 1073 O O . SER A 1 142 ? 8.443 9.231 -14.696 1.00 97.56 142 SER A O 1
ATOM 1075 N N . GLN A 1 143 ? 7.225 7.674 -15.765 1.00 97.81 143 GLN A N 1
ATOM 1076 C CA . GLN A 1 143 ? 6.400 8.615 -16.532 1.00 97.81 143 GLN A CA 1
ATOM 1077 C C . GLN A 1 143 ? 5.110 9.019 -15.803 1.00 97.81 143 GLN A C 1
ATOM 1079 O O . GLN A 1 143 ? 4.384 9.900 -16.273 1.00 97.81 143 GLN A O 1
ATOM 1084 N N . LEU A 1 144 ? 4.798 8.364 -14.683 1.00 98.19 144 LEU A N 1
ATOM 1085 C CA . LEU A 1 144 ? 3.625 8.649 -13.867 1.00 98.19 144 LEU A CA 1
ATOM 1086 C C . LEU A 1 144 ? 3.905 9.800 -12.903 1.00 98.19 144 LEU A C 1
ATOM 1088 O O . LEU A 1 144 ? 5.044 10.082 -12.533 1.00 98.19 144 LEU A O 1
ATOM 1092 N N . LYS A 1 145 ? 2.837 10.451 -12.451 1.00 97.06 145 LYS A N 1
ATOM 1093 C CA . LYS A 1 145 ? 2.896 11.506 -11.434 1.00 97.06 145 LYS A CA 1
ATOM 1094 C C . LYS A 1 145 ? 1.770 11.353 -10.425 1.00 97.06 145 LYS A C 1
ATOM 1096 O O . LYS A 1 145 ? 0.769 10.696 -10.702 1.00 97.06 145 LYS A O 1
ATOM 1101 N N . GLU A 1 146 ? 1.927 12.002 -9.278 1.00 97.56 146 GLU A N 1
ATOM 1102 C CA . GLU A 1 146 ? 0.891 12.069 -8.248 1.00 97.56 146 GLU A CA 1
ATOM 1103 C C . GLU A 1 146 ? -0.464 12.489 -8.832 1.00 97.56 146 GLU A C 1
ATOM 1105 O O . GLU A 1 146 ? -0.562 13.400 -9.663 1.00 97.56 146 GLU A O 1
ATOM 1110 N N . GLY A 1 147 ? -1.514 11.791 -8.406 1.00 96.75 147 GLY A N 1
ATOM 1111 C CA . GLY A 1 147 ? -2.882 11.981 -8.876 1.00 96.75 147 GLY A CA 1
ATOM 1112 C C . GLY A 1 147 ? -3.252 11.215 -10.149 1.00 96.75 147 GLY A C 1
ATOM 1113 O O . GLY A 1 147 ? -4.442 11.145 -10.459 1.00 96.75 147 GLY A O 1
ATOM 1114 N N . ASP A 1 148 ? -2.297 10.619 -10.871 1.00 98.31 148 ASP A N 1
ATOM 1115 C CA . ASP A 1 148 ? -2.625 9.755 -12.007 1.00 98.31 148 ASP A CA 1
ATOM 1116 C C . ASP A 1 148 ? -3.384 8.507 -11.536 1.00 98.31 148 ASP A C 1
ATOM 1118 O O . ASP A 1 148 ? -3.021 7.872 -10.546 1.00 98.31 148 ASP A O 1
ATOM 1122 N N . ILE A 1 149 ? -4.441 8.147 -12.262 1.00 98.44 149 ILE A N 1
ATOM 1123 C CA . ILE A 1 149 ? -5.186 6.911 -12.027 1.00 98.44 149 ILE A CA 1
ATOM 1124 C C . ILE A 1 149 ? -4.491 5.805 -12.803 1.00 98.44 149 ILE A C 1
ATOM 1126 O O . ILE A 1 149 ? -4.167 5.963 -13.983 1.00 98.44 149 ILE A O 1
ATOM 1130 N N . VAL A 1 150 ? -4.242 4.692 -12.129 1.00 98.62 150 VAL A N 1
ATOM 1131 C CA . VAL A 1 150 ? -3.453 3.595 -12.666 1.00 98.62 150 VAL A CA 1
ATOM 1132 C C . VAL A 1 150 ? -4.146 2.271 -12.450 1.00 98.62 150 VAL A C 1
ATOM 1134 O O . VAL A 1 150 ? -4.834 2.049 -11.454 1.00 98.62 150 VAL A O 1
ATOM 1137 N N . ARG A 1 151 ? -3.896 1.370 -13.387 1.00 98.69 151 ARG A N 1
ATOM 1138 C CA . ARG A 1 151 ? -4.093 -0.052 -13.211 1.00 98.69 151 ARG A CA 1
ATOM 1139 C C . ARG A 1 151 ? -2.756 -0.700 -12.896 1.00 98.69 151 ARG A C 1
ATOM 1141 O O . ARG A 1 151 ? -1.762 -0.402 -13.559 1.00 98.69 151 ARG A O 1
ATOM 1148 N N . PHE A 1 152 ? -2.724 -1.580 -11.908 1.00 98.81 152 PHE A N 1
ATOM 1149 C CA . PHE A 1 152 ? -1.502 -2.259 -11.511 1.00 98.81 152 PHE A CA 1
ATOM 1150 C C . PHE A 1 152 ? -1.748 -3.722 -11.148 1.00 98.81 152 PHE A C 1
ATOM 1152 O O . PHE A 1 152 ? -2.854 -4.134 -10.799 1.00 98.81 152 PHE A O 1
ATOM 1159 N N . SER A 1 153 ? -0.677 -4.502 -11.220 1.00 98.75 153 SER A N 1
ATOM 1160 C CA . SER A 1 153 ? -0.641 -5.891 -10.767 1.00 98.75 153 SER A CA 1
ATOM 1161 C C . SER A 1 153 ? 0.646 -6.141 -9.996 1.00 98.75 153 SER A C 1
ATOM 1163 O O . SER A 1 153 ? 1.661 -5.470 -10.218 1.00 98.75 153 SER A O 1
ATOM 1165 N N . GLY A 1 154 ? 0.631 -7.124 -9.107 1.00 98.38 154 GLY A N 1
ATOM 1166 C CA . GLY A 1 154 ? 1.805 -7.481 -8.324 1.00 98.38 154 GLY A CA 1
ATOM 1167 C C . GLY A 1 154 ? 1.475 -8.421 -7.184 1.00 98.38 154 GLY A C 1
ATOM 1168 O O . GLY A 1 154 ? 0.514 -9.185 -7.273 1.00 98.38 154 GLY A O 1
ATOM 1169 N N . LYS A 1 155 ? 2.252 -8.360 -6.104 1.00 98.06 155 LYS A N 1
ATOM 1170 C CA . LYS A 1 155 ? 2.002 -9.189 -4.927 1.00 98.06 155 LYS A CA 1
ATOM 1171 C C . LYS A 1 155 ? 2.217 -8.473 -3.606 1.00 98.06 155 LYS A C 1
ATOM 1173 O O . LYS A 1 155 ? 3.185 -7.731 -3.428 1.00 98.06 155 LYS A O 1
ATOM 1178 N N . PHE A 1 156 ? 1.365 -8.800 -2.643 1.00 98.38 156 PHE A N 1
ATOM 1179 C CA . PHE A 1 156 ? 1.606 -8.475 -1.245 1.00 98.38 156 PHE A CA 1
ATOM 1180 C C . PHE A 1 156 ? 2.785 -9.277 -0.701 1.00 98.38 156 PHE A C 1
ATOM 1182 O O . PHE A 1 156 ? 2.927 -10.480 -0.951 1.00 98.38 156 PHE A O 1
ATOM 1189 N N . ILE A 1 157 ? 3.616 -8.617 0.098 1.00 97.69 157 ILE A N 1
ATOM 1190 C CA . ILE A 1 157 ? 4.694 -9.287 0.815 1.00 97.69 157 ILE A CA 1
ATOM 1191 C C . ILE A 1 157 ? 4.117 -10.089 1.974 1.00 97.69 157 ILE A C 1
ATOM 1193 O O . ILE A 1 157 ? 3.239 -9.625 2.692 1.00 97.69 157 ILE A O 1
ATOM 1197 N N . SER A 1 158 ? 4.607 -11.314 2.151 1.00 94.62 158 SER A N 1
ATOM 1198 C CA . SER A 1 158 ? 4.123 -12.208 3.201 1.00 94.62 158 SER A CA 1
ATOM 1199 C C . SER A 1 158 ? 4.606 -11.772 4.580 1.00 94.62 158 SER A C 1
ATOM 1201 O O . SER A 1 158 ? 5.787 -11.489 4.762 1.00 94.62 158 SER A O 1
ATOM 1203 N N . ASP A 1 159 ? 3.714 -11.830 5.564 1.00 91.38 159 ASP A N 1
ATOM 1204 C CA . ASP A 1 159 ? 4.053 -11.675 6.978 1.00 91.38 159 ASP A CA 1
ATOM 1205 C C . ASP A 1 159 ? 3.644 -12.923 7.766 1.00 91.38 159 ASP A C 1
ATOM 1207 O O . ASP A 1 159 ? 2.590 -13.512 7.514 1.00 91.38 159 ASP A O 1
ATOM 1211 N N . SER A 1 160 ? 4.493 -13.352 8.703 1.00 83.31 160 SER A N 1
ATOM 1212 C CA . SER A 1 160 ? 4.264 -14.579 9.475 1.00 83.31 160 SER A CA 1
ATOM 1213 C C . SER A 1 160 ? 3.169 -14.434 10.530 1.00 83.31 160 SER A C 1
ATOM 1215 O O . SER A 1 160 ? 2.649 -15.448 10.988 1.00 83.31 160 SER A O 1
ATOM 1217 N N . GLN A 1 161 ? 2.820 -13.205 10.920 1.00 80.12 161 GLN A N 1
ATOM 1218 C CA . GLN A 1 161 ? 1.794 -12.932 11.922 1.00 80.12 161 GLN A CA 1
ATOM 1219 C C . GLN A 1 161 ? 0.442 -12.626 11.271 1.00 80.12 161 GLN A C 1
ATOM 1221 O O . GLN A 1 161 ? -0.569 -13.164 11.708 1.00 80.12 161 GLN A O 1
ATOM 1226 N N . ASN A 1 162 ? 0.418 -11.798 10.219 1.00 77.56 162 ASN A N 1
ATOM 1227 C CA . ASN A 1 162 ? -0.827 -11.232 9.672 1.00 77.56 162 ASN A CA 1
ATOM 1228 C C . ASN A 1 162 ? -1.028 -11.487 8.166 1.00 77.56 162 ASN A C 1
ATOM 1230 O O . ASN A 1 162 ? -1.664 -10.678 7.503 1.00 77.56 162 ASN A O 1
ATOM 1234 N N . CYS A 1 163 ? -0.469 -12.585 7.635 1.00 92.06 163 CYS A N 1
ATOM 1235 C CA . CYS A 1 163 ? -0.446 -13.051 6.233 1.00 92.06 163 CYS A CA 1
ATOM 1236 C C . CYS A 1 163 ? 0.182 -12.109 5.189 1.00 92.06 163 CYS A C 1
ATOM 1238 O O . CYS A 1 163 ? 0.906 -12.603 4.312 1.00 92.06 163 CYS A O 1
ATOM 1240 N N . ILE A 1 164 ? -0.041 -10.799 5.297 1.00 96.44 164 ILE A N 1
ATOM 1241 C CA . ILE A 1 164 ? 0.538 -9.735 4.480 1.00 96.44 164 ILE A CA 1
ATOM 1242 C C . ILE A 1 164 ? 1.246 -8.696 5.358 1.00 96.44 164 ILE A C 1
ATOM 1244 O O . ILE A 1 164 ? 0.853 -8.440 6.497 1.00 96.44 164 ILE A O 1
ATOM 1248 N N . ARG A 1 165 ? 2.315 -8.107 4.828 1.00 96.75 165 ARG A N 1
ATOM 1249 C CA . ARG A 1 165 ? 3.166 -7.150 5.533 1.00 96.75 165 ARG A CA 1
ATOM 1250 C C . ARG A 1 165 ? 2.566 -5.743 5.490 1.00 96.75 165 ARG A C 1
ATOM 1252 O O . ARG A 1 165 ? 2.189 -5.250 4.432 1.00 96.75 165 ARG A O 1
ATOM 1259 N N . GLU A 1 166 ? 2.539 -5.097 6.650 1.00 96.62 166 GLU A N 1
ATOM 1260 C CA . GLU A 1 166 ? 1.997 -3.754 6.880 1.00 96.62 166 GLU A CA 1
ATOM 1261 C C . GLU A 1 166 ? 3.020 -2.935 7.690 1.00 96.62 166 GLU A C 1
ATOM 1263 O O . GLU A 1 166 ? 3.622 -3.466 8.633 1.00 96.62 166 GLU A O 1
ATOM 1268 N N . SER A 1 167 ? 3.284 -1.691 7.280 1.00 96.44 167 SER A N 1
ATOM 1269 C CA . SER A 1 167 ? 4.452 -0.906 7.713 1.00 96.44 167 SER A CA 1
ATOM 1270 C C . SER A 1 167 ? 4.149 0.397 8.454 1.00 96.44 167 SER A C 1
ATOM 1272 O O . SER A 1 167 ? 5.098 1.085 8.837 1.00 96.44 167 SER A O 1
ATOM 1274 N N . SER A 1 168 ? 2.886 0.752 8.685 1.00 97.31 168 SER A N 1
ATOM 1275 C CA . SER A 1 168 ? 2.521 1.999 9.359 1.00 97.31 168 SER A CA 1
ATOM 1276 C C . SER A 1 168 ? 2.993 2.030 10.815 1.00 97.31 168 SER A C 1
ATOM 1278 O O . SER A 1 168 ? 3.193 1.007 11.489 1.00 97.31 168 SER A O 1
ATOM 1280 N N . LEU A 1 169 ? 3.178 3.245 11.331 1.00 95.44 169 LEU A N 1
ATOM 1281 C CA . LEU A 1 169 ? 3.708 3.485 12.671 1.00 95.44 169 LEU A CA 1
ATOM 1282 C C . LEU A 1 169 ? 2.592 3.620 13.712 1.00 95.44 169 LEU A C 1
ATOM 1284 O O . LEU A 1 169 ? 1.603 4.318 13.514 1.00 95.44 169 LEU A O 1
ATOM 1288 N N . GLY A 1 170 ? 2.798 2.991 14.873 1.00 97.38 170 GLY A N 1
ATOM 1289 C CA . GLY A 1 170 ? 1.860 3.040 15.997 1.00 97.38 170 GLY A CA 1
ATOM 1290 C C . GLY A 1 170 ? 0.545 2.298 15.733 1.00 97.38 170 GLY A C 1
ATOM 1291 O O . GLY A 1 170 ? 0.109 2.130 14.601 1.00 97.38 170 GLY A O 1
ATOM 1292 N N . ILE A 1 171 ? -0.121 1.824 16.789 1.00 97.81 171 ILE A N 1
ATOM 1293 C CA . ILE A 1 171 ? -1.342 1.021 16.609 1.00 97.81 171 ILE A CA 1
ATOM 1294 C C . ILE A 1 171 ? -2.469 1.804 15.924 1.00 97.81 171 ILE A C 1
ATOM 1296 O O . ILE A 1 171 ? -3.219 1.231 15.140 1.00 97.81 171 ILE A O 1
ATOM 1300 N N . ARG A 1 172 ? -2.551 3.117 16.168 1.00 97.56 172 ARG A N 1
ATOM 1301 C CA . ARG A 1 172 ? -3.517 3.993 15.503 1.00 97.56 172 ARG A CA 1
ATOM 1302 C C . ARG A 1 172 ? -3.258 4.071 14.002 1.00 97.56 172 ARG A C 1
ATOM 1304 O O . ARG A 1 172 ? -4.165 3.741 13.248 1.00 97.56 172 ARG A O 1
ATOM 1311 N N . GLY A 1 173 ? -2.033 4.412 13.591 1.00 97.75 173 GLY A N 1
ATOM 1312 C CA . GLY A 1 173 ? -1.672 4.522 12.177 1.00 97.75 173 GLY A CA 1
ATOM 1313 C C . GLY A 1 173 ? -1.911 3.215 11.426 1.00 97.75 173 GLY A C 1
ATOM 1314 O O . GLY A 1 173 ? -2.572 3.188 10.396 1.00 97.75 173 GLY A O 1
ATOM 1315 N N . LYS A 1 174 ? -1.542 2.087 12.040 1.00 97.88 174 LYS A N 1
ATOM 1316 C CA . LYS A 1 174 ? -1.804 0.745 11.498 1.00 97.88 174 LYS A CA 1
ATOM 1317 C C . LYS A 1 174 ? -3.270 0.429 11.229 1.00 97.88 174 LYS A C 1
ATOM 1319 O O . LYS A 1 174 ? -3.525 -0.529 10.506 1.00 97.88 174 LYS A O 1
ATOM 1324 N N . VAL A 1 175 ? -4.222 1.139 11.834 1.00 98.25 175 VAL A N 1
ATOM 1325 C CA . VAL A 1 175 ? -5.663 0.943 11.608 1.00 98.25 175 VAL A CA 1
ATOM 1326 C C . VAL A 1 175 ? -6.249 2.054 10.744 1.00 98.25 175 VAL A C 1
ATOM 1328 O O . VAL A 1 175 ? -7.053 1.749 9.868 1.00 98.25 175 VAL A O 1
ATOM 1331 N N . THR A 1 176 ? -5.870 3.312 10.980 1.00 98.25 176 THR A N 1
ATOM 1332 C CA . THR A 1 176 ? -6.469 4.476 10.311 1.00 98.25 176 THR A CA 1
ATOM 1333 C C . THR A 1 176 ? -5.810 4.829 8.985 1.00 98.25 176 THR A C 1
ATOM 1335 O O . THR A 1 176 ? -6.503 5.313 8.106 1.00 98.25 176 THR A O 1
ATOM 1338 N N . GLU A 1 177 ? -4.514 4.567 8.839 1.00 98.44 177 GLU A N 1
ATOM 1339 C CA . GLU A 1 177 ? -3.690 4.884 7.661 1.00 98.44 177 GLU A CA 1
ATOM 1340 C C . GLU A 1 177 ? -2.762 3.702 7.302 1.00 98.44 177 GLU A C 1
ATOM 1342 O O . GLU A 1 177 ? -1.533 3.832 7.319 1.00 98.44 177 GLU A O 1
ATOM 1347 N N . PRO A 1 178 ? -3.304 2.485 7.080 1.00 98.50 178 PRO A N 1
ATOM 1348 C CA . PRO A 1 178 ? -2.480 1.316 6.812 1.00 98.50 178 PRO A CA 1
ATOM 1349 C C . PRO A 1 178 ? -1.725 1.419 5.483 1.00 98.50 178 PRO A C 1
ATOM 1351 O O . PRO A 1 178 ? -2.294 1.673 4.418 1.00 98.50 178 PRO A O 1
ATOM 1354 N N . GLU A 1 179 ? -0.438 1.102 5.559 1.00 98.50 179 GLU A N 1
ATOM 1355 C CA . GLU A 1 179 ? 0.477 1.015 4.434 1.00 98.50 179 GLU A CA 1
ATOM 1356 C C . GLU A 1 179 ? 0.908 -0.442 4.238 1.00 98.50 179 GLU A C 1
ATOM 1358 O O . GLU A 1 179 ? 1.663 -1.003 5.037 1.00 98.50 179 GLU A O 1
ATOM 1363 N N . TYR A 1 180 ? 0.429 -1.075 3.172 1.00 98.44 180 TYR A N 1
ATOM 1364 C CA . TYR A 1 180 ? 0.746 -2.466 2.861 1.00 98.44 180 TYR A CA 1
ATOM 1365 C C . TYR A 1 180 ? 1.960 -2.559 1.938 1.00 98.44 180 TYR A C 1
ATOM 1367 O O . TYR A 1 180 ? 1.993 -1.945 0.870 1.00 98.44 180 TYR A O 1
ATOM 1375 N N . ILE A 1 181 ? 2.947 -3.367 2.326 1.00 98.56 181 ILE A N 1
ATOM 1376 C CA . ILE A 1 181 ? 4.162 -3.557 1.532 1.00 98.56 181 ILE A CA 1
ATOM 1377 C C . ILE A 1 181 ? 3.867 -4.472 0.340 1.00 98.56 181 ILE A C 1
ATOM 1379 O O . ILE A 1 181 ? 3.362 -5.592 0.486 1.00 98.56 181 ILE A O 1
ATOM 1383 N N . PHE A 1 182 ? 4.216 -3.988 -0.847 1.00 98.75 182 PHE A N 1
ATOM 1384 C CA . PHE A 1 182 ? 3.805 -4.550 -2.121 1.00 98.75 182 PHE A CA 1
ATOM 1385 C C . PHE A 1 182 ? 4.951 -4.531 -3.136 1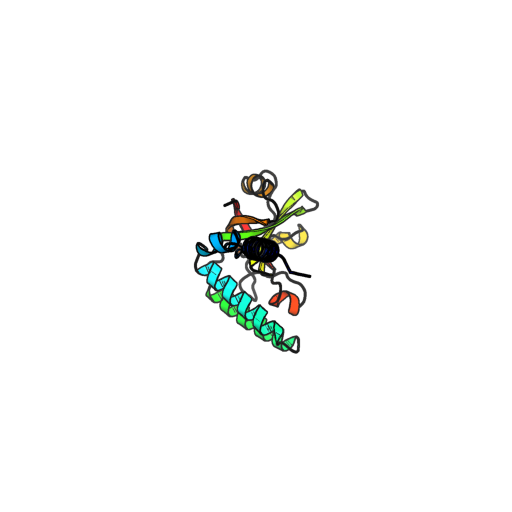.00 98.75 182 PHE A C 1
ATOM 1387 O O . PHE A 1 182 ? 5.663 -3.538 -3.282 1.00 98.75 182 PHE A O 1
ATOM 1394 N N . GLN A 1 183 ? 5.111 -5.633 -3.866 1.00 98.62 183 GLN A N 1
ATOM 1395 C CA . GLN A 1 183 ? 6.010 -5.723 -5.012 1.00 98.62 183 GLN A CA 1
ATOM 1396 C C . GLN A 1 183 ? 5.185 -5.588 -6.293 1.00 98.62 183 GLN A C 1
ATOM 1398 O O . GLN A 1 183 ? 4.380 -6.463 -6.614 1.00 98.62 183 GLN A O 1
ATOM 1403 N N . PHE A 1 184 ? 5.397 -4.500 -7.030 1.00 98.75 184 PHE A N 1
ATOM 1404 C CA . PHE A 1 184 ? 4.726 -4.256 -8.305 1.00 98.75 184 PHE A CA 1
ATOM 1405 C C . PHE A 1 184 ? 5.347 -5.089 -9.431 1.00 98.75 184 PHE A C 1
ATOM 1407 O O . PHE A 1 184 ? 6.566 -5.220 -9.528 1.00 98.75 184 PHE A O 1
ATOM 1414 N N . ASN A 1 185 ? 4.498 -5.619 -10.308 1.00 98.44 185 ASN A N 1
ATOM 1415 C CA . ASN A 1 185 ? 4.894 -6.287 -11.548 1.00 98.44 185 ASN A CA 1
ATOM 1416 C C . ASN A 1 185 ? 4.524 -5.459 -12.784 1.00 98.44 185 ASN A C 1
ATOM 1418 O O . ASN A 1 185 ? 5.237 -5.500 -13.780 1.00 98.44 185 ASN A O 1
ATOM 1422 N N . SER A 1 186 ? 3.425 -4.705 -12.724 1.00 98.56 186 SER A N 1
ATOM 1423 C CA . SER A 1 186 ? 3.008 -3.769 -13.772 1.00 98.56 186 SER A CA 1
ATOM 1424 C C . SER A 1 186 ? 2.276 -2.585 -13.154 1.00 98.56 186 SER A C 1
ATOM 1426 O O . SER A 1 186 ? 1.576 -2.748 -12.155 1.00 98.56 186 SER A O 1
ATOM 1428 N N . ILE A 1 187 ? 2.448 -1.404 -13.745 1.00 98.38 187 ILE A N 1
ATOM 1429 C CA . ILE A 1 187 ? 1.695 -0.189 -13.426 1.00 98.38 187 ILE A CA 1
ATOM 1430 C C . ILE A 1 187 ? 1.504 0.560 -14.742 1.00 98.38 187 ILE A C 1
ATOM 1432 O O . ILE A 1 187 ? 2.478 0.804 -15.451 1.00 98.38 187 ILE A O 1
ATOM 1436 N N . ALA A 1 188 ? 0.271 0.925 -15.075 1.00 97.94 188 ALA A N 1
ATOM 1437 C CA . ALA A 1 188 ? -0.045 1.681 -16.278 1.00 97.94 188 ALA A CA 1
ATOM 1438 C C . ALA A 1 188 ? -1.157 2.690 -16.000 1.00 97.94 188 ALA A C 1
ATOM 1440 O O . ALA A 1 188 ? -2.127 2.384 -15.310 1.00 97.94 188 ALA A O 1
ATOM 1441 N N . LYS A 1 189 ? -1.031 3.893 -16.559 1.00 97.69 189 LYS A N 1
ATOM 1442 C CA . LYS A 1 189 ? -2.078 4.916 -16.500 1.00 97.69 189 LYS A CA 1
ATOM 1443 C C . LYS A 1 189 ? -3.309 4.487 -17.302 1.00 97.69 189 LYS A C 1
ATOM 1445 O O . LYS A 1 189 ? -3.151 3.906 -18.377 1.00 97.69 189 LYS A O 1
ATOM 1450 N N . ILE A 1 190 ? -4.504 4.805 -16.801 1.00 95.62 190 ILE A N 1
ATOM 1451 C CA . ILE A 1 190 ? -5.794 4.527 -17.460 1.00 95.62 190 ILE A CA 1
ATOM 1452 C C . ILE A 1 190 ? -6.656 5.776 -17.635 1.00 95.62 190 ILE A C 1
ATOM 1454 O O . ILE A 1 190 ? -6.411 6.781 -16.929 1.00 95.62 190 ILE A O 1
#